Protein AF-A0A7S1HYB1-F1 (afdb_monomer_lite)

Secondary structure (DSSP, 8-state):
--TT---HHHHHHHHHHHHHHHHHHHS--TT----S--PPPP---HHHHHHHHHHHHHHHHHHHHH-S-----TT----HHHHHHHHHHHHHHHHHEEEEETTEEEEETTTS-HHHHHHHHHHHHHHHHHHHHHHHHHHHHHHHHHHHHHHHHHHHHHHHHHHHHHHHHHHHHHHHHHHHHHHHHHHHHHHHHHHHHHHHHHHHHHHHHHHHHHHHHHHHHHHHHHHHHHHHHHHHHHHHHHHHS----THHHHHHHHHHHHHHSSTT--PPPPPPPP-PPPPP------------------

Sequence (302 aa):
DLQDARDPEELLEKELLRMVHYDALANPVVAKKVKKHIPPLEDVDPEALEEAKRLLRKQVEDDYARSNHYVRSPAGAFELADYTKYCAERDDVDRDIIFLPNPPRYLLSKTASHGERLAAARHAFEVGRNHMTVETERAAKLENRVQILSGGYMSRSESLLTKLRELHEAITESTAELACFQNLQQNEMLALKQRLEMQMADVATQESRESALQQDYKKLQMDLEDVMEAQAKQREARLAKLRKRGGMRPEEAEAEAKAVAQAMEVDAATPEAPPAEPKAAEPKADEAVEEEDDDDDLDEDL

Radius of gyration: 64.73 Å; chains: 1; bounding box: 100×59×187 Å

Organism: NCBI:txid73025

Structure (mmCIF, N/CA/C/O backbone):
data_AF-A0A7S1HYB1-F1
#
_entry.id   AF-A0A7S1HYB1-F1
#
loop_
_atom_site.group_PDB
_atom_site.id
_atom_site.type_symbol
_atom_site.label_atom_id
_atom_site.label_alt_id
_atom_site.label_comp_id
_atom_site.label_asym_id
_atom_site.label_entity_id
_atom_site.label_seq_id
_atom_site.pdbx_PDB_ins_code
_atom_site.Cartn_x
_atom_site.Cartn_y
_atom_site.Cartn_z
_atom_site.occupancy
_atom_site.B_iso_or_equiv
_atom_site.auth_seq_id
_atom_site.auth_comp_id
_atom_site.auth_asym_id
_atom_site.auth_atom_id
_atom_site.pdbx_PDB_model_num
ATOM 1 N N . ASP A 1 1 ? 22.688 -10.042 -73.133 1.00 48.09 1 ASP A N 1
ATOM 2 C CA . ASP A 1 1 ? 23.984 -10.753 -73.087 1.00 48.09 1 ASP A CA 1
ATOM 3 C C . ASP A 1 1 ? 24.191 -11.480 -71.756 1.00 48.09 1 ASP A C 1
ATOM 5 O O . ASP A 1 1 ? 25.132 -11.205 -71.024 1.00 48.09 1 ASP A O 1
ATOM 9 N N . LEU A 1 2 ? 23.295 -12.419 -71.428 1.00 49.88 2 LEU A N 1
ATOM 10 C CA . LEU A 1 2 ? 23.484 -13.392 -70.335 1.00 49.88 2 LEU A CA 1
ATOM 11 C C . LEU A 1 2 ? 24.292 -14.617 -70.804 1.00 49.88 2 LEU A C 1
ATOM 13 O O . LEU A 1 2 ? 24.842 -15.347 -69.993 1.00 49.88 2 LEU A O 1
ATOM 17 N N . GLN A 1 3 ? 24.405 -14.812 -72.121 1.00 54.12 3 GLN A N 1
ATOM 18 C CA . GLN A 1 3 ? 25.068 -15.961 -72.745 1.00 54.12 3 GLN A CA 1
ATOM 19 C C . GLN A 1 3 ? 26.600 -15.827 -72.854 1.00 54.12 3 GLN A C 1
ATOM 21 O O . GLN A 1 3 ? 27.261 -16.809 -73.177 1.00 54.12 3 GLN A O 1
ATOM 26 N N . ASP A 1 4 ? 27.168 -14.648 -72.569 1.00 55.81 4 ASP A N 1
ATOM 27 C CA . ASP A 1 4 ? 28.618 -14.385 -72.661 1.00 55.81 4 ASP A CA 1
ATOM 28 C C . ASP A 1 4 ? 29.366 -14.518 -71.319 1.00 55.81 4 ASP A C 1
ATOM 30 O O . ASP A 1 4 ? 30.598 -14.501 -71.290 1.00 55.81 4 ASP A O 1
ATOM 34 N N . ALA A 1 5 ? 28.653 -14.672 -70.197 1.00 55.47 5 ALA A N 1
ATOM 35 C CA . ALA A 1 5 ? 29.273 -14.911 -68.896 1.00 55.47 5 ALA A CA 1
ATOM 36 C C . ALA A 1 5 ? 29.551 -16.412 -68.728 1.00 55.47 5 ALA A C 1
ATOM 38 O O . ALA A 1 5 ? 28.631 -17.220 -68.633 1.00 55.47 5 ALA A O 1
ATOM 39 N N . ARG A 1 6 ? 30.833 -16.791 -68.714 1.00 60.00 6 ARG A N 1
ATOM 40 C CA . ARG A 1 6 ? 31.259 -18.181 -68.465 1.00 60.00 6 ARG A CA 1
ATOM 41 C C . ARG A 1 6 ? 31.268 -18.551 -66.981 1.00 60.00 6 ARG A C 1
ATOM 43 O O . ARG A 1 6 ? 31.298 -19.741 -66.680 1.00 60.00 6 ARG A O 1
ATOM 50 N N . ASP A 1 7 ? 31.270 -17.560 -66.091 1.00 82.12 7 ASP A N 1
ATOM 51 C CA . ASP A 1 7 ? 31.328 -17.766 -64.646 1.00 82.12 7 ASP A CA 1
ATOM 52 C C . ASP A 1 7 ? 29.915 -17.700 -64.026 1.00 82.12 7 ASP A C 1
ATOM 54 O O . ASP A 1 7 ? 29.226 -16.684 -64.186 1.00 82.12 7 ASP A O 1
ATOM 58 N N . PRO A 1 8 ? 29.444 -18.765 -63.348 1.00 76.50 8 PRO A N 1
ATOM 59 C CA . PRO A 1 8 ? 28.140 -18.773 -62.688 1.00 76.50 8 PRO A CA 1
ATOM 60 C C . PRO A 1 8 ? 27.996 -17.701 -61.596 1.00 76.50 8 PRO A C 1
ATOM 62 O O . PRO A 1 8 ? 26.878 -17.237 -61.364 1.00 76.50 8 PRO A O 1
ATOM 65 N N . GLU A 1 9 ? 29.087 -17.279 -60.947 1.00 77.06 9 GLU A N 1
ATOM 66 C CA . GLU A 1 9 ? 29.038 -16.251 -59.897 1.00 77.06 9 GLU A CA 1
ATOM 67 C C . GLU A 1 9 ? 28.714 -14.870 -60.479 1.00 77.06 9 GLU A C 1
ATOM 69 O O . GLU A 1 9 ? 27.839 -14.165 -59.972 1.00 77.06 9 GLU A O 1
ATOM 74 N N . GLU A 1 10 ? 29.334 -14.518 -61.608 1.00 82.00 10 GLU A N 1
ATOM 75 C CA . GLU A 1 10 ? 29.056 -13.262 -62.311 1.00 82.00 10 GLU A CA 1
ATOM 76 C C . GLU A 1 10 ? 27.618 -13.203 -62.849 1.00 82.00 10 GLU A C 1
ATOM 78 O O . GLU A 1 10 ? 27.012 -12.128 -62.914 1.00 82.00 10 GLU A O 1
ATOM 83 N N . LEU A 1 11 ? 27.063 -14.348 -63.264 1.00 80.94 11 LEU A N 1
ATOM 84 C CA . LEU A 1 11 ? 25.675 -14.445 -63.720 1.00 80.94 11 LEU A CA 1
ATOM 85 C C . LEU A 1 11 ? 24.703 -14.171 -62.561 1.00 80.94 11 LEU A C 1
ATOM 87 O O . LEU A 1 11 ? 23.739 -13.418 -62.712 1.00 80.94 11 LEU A O 1
ATOM 91 N N . LEU A 1 12 ? 24.999 -14.743 -61.392 1.00 81.69 12 LEU A N 1
ATOM 92 C CA . LEU A 1 12 ? 24.203 -14.583 -60.182 1.00 81.69 12 LEU A CA 1
ATOM 93 C C . LEU A 1 12 ? 24.272 -13.151 -59.641 1.00 81.69 12 LEU A C 1
ATOM 95 O O . LEU A 1 12 ? 23.242 -12.595 -59.263 1.00 81.69 12 LEU A O 1
ATOM 99 N N . GLU A 1 13 ? 25.448 -12.521 -59.656 1.00 83.56 13 GLU A N 1
ATOM 100 C CA . GLU A 1 13 ? 25.616 -11.127 -59.231 1.00 83.56 13 GLU A CA 1
ATOM 101 C C . GLU A 1 13 ? 24.802 -10.161 -60.109 1.00 83.56 13 GLU A C 1
ATOM 103 O O . GLU A 1 13 ? 24.116 -9.268 -59.599 1.00 83.56 13 GLU A O 1
ATOM 108 N N . LYS A 1 14 ? 24.820 -10.362 -61.434 1.00 82.44 14 LYS A N 1
ATOM 109 C CA . LYS A 1 14 ? 24.049 -9.547 -62.387 1.00 82.44 14 LYS A CA 1
ATOM 110 C C . LYS A 1 14 ? 22.542 -9.674 -62.163 1.00 82.44 14 LYS A C 1
ATOM 112 O O . LYS A 1 14 ? 21.846 -8.655 -62.158 1.00 82.44 14 LYS A O 1
ATOM 117 N N . GLU A 1 15 ? 22.042 -10.889 -61.941 1.00 82.88 15 GLU A N 1
ATOM 118 C CA . GLU A 1 15 ? 20.621 -11.111 -61.646 1.00 82.88 15 GLU A CA 1
ATOM 119 C C . GLU A 1 15 ? 20.223 -10.580 -60.262 1.00 82.88 15 GLU A C 1
ATOM 121 O O . GLU A 1 15 ? 19.178 -9.940 -60.120 1.00 82.88 15 GLU A O 1
ATOM 126 N N . LEU A 1 16 ? 21.082 -10.725 -59.249 1.00 84.19 16 LEU A N 1
ATOM 127 C CA . LEU A 1 16 ? 20.849 -10.157 -57.920 1.00 84.19 16 LEU A CA 1
ATOM 128 C C . LEU A 1 16 ? 20.739 -8.627 -57.975 1.00 84.19 16 LEU A C 1
ATOM 130 O O . LEU A 1 16 ? 19.804 -8.051 -57.419 1.00 84.19 16 LEU A O 1
ATOM 134 N N . LEU A 1 17 ? 21.648 -7.957 -58.688 1.00 82.50 17 LEU A N 1
ATOM 135 C CA . LEU A 1 17 ? 21.587 -6.507 -58.897 1.00 82.50 17 LEU A CA 1
ATOM 136 C C . LEU A 1 17 ? 20.288 -6.088 -59.592 1.00 82.50 17 LEU A C 1
ATOM 138 O O . LEU A 1 17 ? 19.673 -5.088 -59.212 1.00 82.50 17 LEU A O 1
ATOM 142 N N . ARG A 1 18 ? 19.840 -6.862 -60.585 1.00 80.94 18 ARG A N 1
ATOM 143 C CA . ARG A 1 18 ? 18.568 -6.6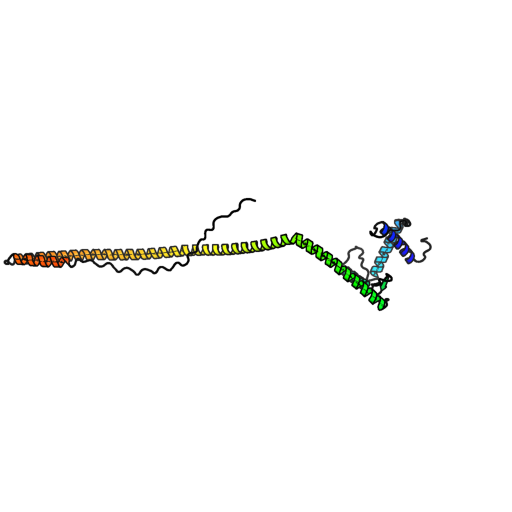27 -61.275 1.00 80.94 18 ARG A CA 1
ATOM 144 C C . ARG A 1 18 ? 17.388 -6.735 -60.312 1.00 80.94 18 ARG A C 1
ATOM 146 O O . ARG A 1 18 ? 16.561 -5.824 -60.279 1.00 80.94 18 ARG A O 1
ATOM 153 N N . MET A 1 19 ? 17.346 -7.780 -59.484 1.00 82.56 19 MET A N 1
ATOM 154 C CA . MET A 1 19 ? 16.320 -7.961 -58.454 1.00 82.56 19 MET A CA 1
ATOM 155 C C . MET A 1 19 ? 16.311 -6.830 -57.422 1.00 82.56 19 MET A C 1
ATOM 157 O O . MET A 1 19 ? 15.247 -6.296 -57.118 1.00 82.56 19 MET A O 1
ATOM 161 N N . VAL A 1 20 ? 17.480 -6.406 -56.935 1.00 84.06 20 VAL A N 1
ATOM 162 C CA . VAL A 1 20 ? 17.605 -5.291 -55.980 1.00 84.06 20 VAL A CA 1
ATOM 163 C C . VAL A 1 20 ? 17.113 -3.981 -56.594 1.00 84.06 20 VAL A C 1
ATOM 165 O O . VAL A 1 20 ? 16.464 -3.179 -55.924 1.00 84.06 20 VAL A O 1
ATOM 168 N N . HIS A 1 21 ? 17.381 -3.743 -57.880 1.00 82.12 21 HIS A N 1
ATOM 169 C CA . HIS A 1 21 ? 16.858 -2.565 -58.564 1.00 82.12 21 HIS A CA 1
ATOM 170 C C . HIS A 1 21 ? 15.328 -2.597 -58.703 1.00 82.12 21 HIS A C 1
ATOM 172 O O . HIS A 1 21 ? 14.694 -1.552 -58.543 1.00 82.12 21 HIS A O 1
ATOM 178 N N . TYR A 1 22 ? 14.735 -3.767 -58.960 1.00 82.38 22 TYR A N 1
ATOM 179 C CA . TYR A 1 22 ? 13.280 -3.940 -58.976 1.00 82.38 22 TYR A CA 1
ATOM 180 C C . TYR A 1 22 ? 12.651 -3.748 -57.594 1.00 82.38 22 TYR A C 1
ATOM 182 O O . TYR A 1 22 ? 11.655 -3.033 -57.478 1.00 82.38 22 TYR A O 1
ATOM 190 N N . ASP A 1 23 ? 13.254 -4.310 -56.547 1.00 83.69 23 ASP A N 1
ATOM 191 C CA . ASP A 1 23 ? 12.797 -4.129 -55.168 1.00 83.69 23 ASP A CA 1
ATOM 192 C C . ASP A 1 23 ? 12.889 -2.659 -54.737 1.00 83.69 23 ASP A C 1
ATOM 194 O O . ASP A 1 23 ? 11.941 -2.108 -54.192 1.00 83.69 23 ASP A O 1
ATOM 198 N N . ALA A 1 24 ? 13.963 -1.956 -55.106 1.00 80.88 24 ALA A N 1
ATOM 199 C CA . ALA A 1 24 ? 14.092 -0.524 -54.847 1.00 80.88 24 ALA A CA 1
ATOM 200 C C . ALA A 1 24 ? 13.038 0.336 -55.577 1.00 80.88 24 ALA A C 1
ATOM 202 O O . ALA A 1 24 ? 12.714 1.423 -55.097 1.00 80.88 24 ALA A O 1
ATOM 203 N N . LEU A 1 25 ? 12.510 -0.108 -56.729 1.00 77.25 25 LEU A N 1
ATOM 204 C CA . LEU A 1 25 ? 11.374 0.549 -57.393 1.00 77.25 25 LEU A CA 1
ATOM 205 C C . LEU A 1 25 ? 10.047 0.268 -56.685 1.00 77.25 25 LEU A C 1
ATOM 207 O O . LEU A 1 25 ? 9.224 1.176 -56.582 1.00 77.25 25 LEU A O 1
ATOM 211 N N . ALA A 1 26 ? 9.833 -0.970 -56.237 1.00 80.19 26 ALA A N 1
ATOM 212 C CA . ALA A 1 26 ? 8.619 -1.372 -55.531 1.00 80.19 26 ALA A CA 1
ATOM 213 C C . ALA A 1 26 ? 8.546 -0.756 -54.123 1.00 80.19 26 ALA A C 1
ATOM 215 O O . ALA A 1 26 ? 7.484 -0.308 -53.696 1.00 80.19 26 ALA A O 1
ATOM 216 N N . ASN A 1 27 ? 9.693 -0.672 -53.446 1.00 79.62 27 ASN A N 1
ATOM 217 C CA . ASN A 1 27 ? 9.861 -0.210 -52.073 1.00 79.62 27 ASN A CA 1
ATOM 218 C C . ASN A 1 27 ? 10.873 0.952 -52.012 1.00 79.62 27 ASN A C 1
ATOM 220 O O . ASN A 1 27 ? 11.998 0.794 -51.524 1.00 79.62 27 ASN A O 1
ATOM 224 N N . PRO A 1 28 ? 10.515 2.147 -52.515 1.00 75.38 28 PRO A N 1
ATOM 225 C CA . PRO A 1 28 ? 11.437 3.269 -52.553 1.00 75.38 28 PRO A CA 1
ATOM 226 C C . PRO A 1 28 ? 11.739 3.778 -51.140 1.00 75.38 28 PRO A C 1
ATOM 228 O O . PRO A 1 28 ? 10.863 4.260 -50.421 1.00 75.38 28 PRO A O 1
ATOM 231 N N . VAL A 1 29 ? 13.016 3.752 -50.753 1.00 70.56 29 VAL A N 1
ATOM 232 C CA . VAL A 1 29 ? 13.477 4.444 -49.543 1.00 70.56 29 VAL A CA 1
ATOM 233 C C . VAL A 1 29 ? 13.347 5.949 -49.787 1.00 70.56 29 VAL A C 1
ATOM 235 O O . VAL A 1 29 ? 13.915 6.474 -50.746 1.00 70.56 29 VAL A O 1
ATOM 238 N N . VAL A 1 30 ? 12.614 6.628 -48.899 1.00 63.03 30 VAL A N 1
ATOM 239 C CA . VAL A 1 30 ? 11.990 7.970 -49.017 1.00 63.03 30 VAL A CA 1
ATOM 240 C C . VAL A 1 30 ? 12.912 9.124 -49.488 1.00 63.03 30 VAL A C 1
ATOM 242 O O . VAL A 1 30 ? 12.443 10.227 -49.745 1.00 63.03 30 VAL A O 1
ATOM 245 N N . ALA A 1 31 ? 14.216 8.908 -49.682 1.00 58.88 31 ALA A N 1
ATOM 246 C CA . ALA A 1 31 ? 15.193 9.953 -49.993 1.00 58.88 31 ALA A CA 1
ATOM 247 C C . ALA A 1 31 ? 16.021 9.769 -51.286 1.00 58.88 31 ALA A C 1
ATOM 249 O O . ALA A 1 31 ? 16.826 10.650 -51.595 1.00 58.88 31 ALA A O 1
ATOM 250 N N . LYS A 1 32 ? 15.881 8.682 -52.068 1.00 59.28 32 LYS A N 1
ATOM 251 C CA . LYS A 1 32 ? 16.711 8.480 -53.282 1.00 59.28 32 LYS A CA 1
ATOM 252 C C . LYS A 1 32 ? 15.887 8.297 -54.560 1.00 59.28 32 LYS A C 1
ATOM 254 O O . LYS A 1 32 ? 14.962 7.498 -54.619 1.00 59.28 32 LYS A O 1
ATOM 259 N N . LYS A 1 33 ? 16.267 9.030 -55.617 1.00 59.69 33 LYS A N 1
ATOM 260 C CA . LYS A 1 33 ? 15.696 8.893 -56.969 1.00 59.69 33 LYS A CA 1
ATOM 261 C C . LYS A 1 33 ? 16.116 7.543 -57.557 1.00 59.69 33 LYS A C 1
ATOM 263 O O . LYS A 1 33 ? 17.293 7.345 -57.851 1.00 59.69 33 LYS A O 1
ATOM 268 N N . VAL A 1 34 ? 15.163 6.633 -57.733 1.00 61.41 34 VAL A N 1
ATOM 269 C CA . VAL A 1 34 ? 15.401 5.319 -58.348 1.00 61.41 34 VAL A CA 1
ATOM 270 C C . VAL A 1 34 ? 15.509 5.476 -59.873 1.00 61.41 34 VAL A C 1
ATOM 272 O O . VAL A 1 34 ? 14.825 6.314 -60.470 1.00 61.41 34 VAL A O 1
ATOM 275 N N . LYS A 1 35 ? 16.402 4.713 -60.521 1.00 62.34 35 LYS A N 1
ATOM 276 C CA . LYS A 1 35 ? 16.529 4.699 -61.990 1.00 62.34 35 LYS A CA 1
ATOM 277 C C . LYS A 1 35 ? 15.201 4.227 -62.598 1.00 62.34 35 LYS A C 1
ATOM 279 O O . LYS A 1 35 ? 14.702 3.173 -62.235 1.00 62.34 35 LYS A O 1
ATOM 284 N N . LYS A 1 36 ? 14.638 5.009 -63.526 1.00 61.25 36 LYS A N 1
ATOM 285 C CA . LYS A 1 36 ? 13.283 4.789 -64.074 1.00 61.25 36 LYS A CA 1
ATOM 286 C C . LYS A 1 36 ? 13.172 3.645 -65.090 1.00 61.25 36 LYS A C 1
ATOM 288 O O . LYS A 1 36 ? 12.059 3.239 -65.397 1.00 61.25 36 LYS A O 1
ATOM 293 N N . HIS A 1 37 ? 14.287 3.164 -65.642 1.00 65.62 37 HIS A N 1
ATOM 294 C CA . HIS A 1 37 ? 14.289 2.114 -66.659 1.00 65.62 37 HIS A CA 1
ATOM 295 C C . HIS A 1 37 ? 15.137 0.935 -66.186 1.00 65.62 37 HIS A C 1
ATOM 297 O O . HIS A 1 37 ? 16.348 1.076 -66.011 1.00 65.62 37 HIS A O 1
ATOM 303 N N . ILE A 1 38 ? 14.479 -0.201 -65.958 1.00 66.31 38 ILE A N 1
ATOM 304 C CA . ILE A 1 38 ? 15.101 -1.479 -65.610 1.00 66.31 38 ILE A CA 1
ATOM 305 C C . ILE A 1 38 ? 14.698 -2.491 -66.693 1.00 66.31 38 ILE A C 1
ATOM 307 O O . ILE A 1 38 ? 13.523 -2.502 -67.073 1.00 66.31 38 ILE A O 1
ATOM 311 N N . PRO A 1 39 ? 15.635 -3.309 -67.213 1.00 73.00 39 PRO A N 1
ATOM 312 C CA . PRO A 1 39 ? 15.327 -4.332 -68.208 1.00 73.00 39 PRO A CA 1
ATOM 313 C C . PRO A 1 39 ? 14.298 -5.348 -67.679 1.00 73.00 39 PRO A C 1
ATOM 315 O O . PRO A 1 39 ? 14.573 -5.941 -66.631 1.00 73.00 39 PRO A O 1
ATOM 318 N N . PRO A 1 40 ? 13.185 -5.607 -68.401 1.00 71.44 40 PRO A N 1
ATOM 319 C CA . PRO A 1 40 ? 12.078 -6.473 -67.964 1.00 71.44 40 PRO A CA 1
ATOM 320 C C . PRO A 1 40 ? 12.581 -7.849 -67.543 1.00 71.44 40 PRO A C 1
ATOM 322 O O . PRO A 1 40 ? 13.351 -8.435 -68.298 1.00 71.44 40 PRO A O 1
ATOM 325 N N . LEU A 1 41 ? 12.195 -8.331 -66.355 1.00 74.56 41 LEU A N 1
ATOM 326 C CA . LEU A 1 41 ? 12.544 -9.675 -65.873 1.00 74.56 41 LEU A CA 1
ATOM 327 C C . LEU A 1 41 ? 12.254 -10.718 -66.957 1.00 74.56 41 LEU A C 1
ATOM 329 O O . LEU A 1 41 ? 11.253 -10.621 -67.663 1.00 74.56 41 LEU A O 1
ATOM 333 N N . GLU A 1 42 ? 13.173 -11.664 -67.115 1.00 77.44 42 GLU A N 1
ATOM 334 C CA . GLU A 1 42 ? 13.009 -12.748 -68.075 1.00 77.44 42 GLU A CA 1
ATOM 335 C C . GLU A 1 42 ? 11.944 -13.720 -67.557 1.00 77.44 42 GLU A C 1
ATOM 337 O O . GLU A 1 42 ? 11.985 -14.133 -66.395 1.00 77.44 42 GLU A O 1
ATOM 342 N N . ASP A 1 43 ? 10.976 -14.055 -68.409 1.00 76.19 43 ASP A N 1
ATOM 343 C CA . ASP A 1 43 ? 9.946 -15.035 -68.086 1.00 76.19 43 ASP A CA 1
ATOM 344 C C . ASP A 1 43 ? 10.570 -16.434 -68.146 1.00 76.19 43 ASP A C 1
ATOM 346 O O . ASP A 1 43 ? 10.810 -16.989 -69.219 1.00 76.19 43 ASP A O 1
ATOM 350 N N . VAL A 1 44 ? 10.876 -16.990 -66.975 1.00 77.25 44 VAL A N 1
ATOM 351 C CA . VAL A 1 44 ? 11.426 -18.343 -66.845 1.00 77.25 44 VAL A CA 1
ATOM 352 C C . VAL A 1 44 ? 10.292 -19.361 -66.931 1.00 77.25 44 VAL A C 1
ATOM 354 O O . VAL A 1 44 ? 9.259 -19.207 -66.277 1.00 77.25 44 VAL A O 1
ATOM 357 N N . ASP A 1 45 ? 10.509 -20.422 -67.707 1.00 88.19 45 ASP A N 1
ATOM 358 C CA . ASP A 1 45 ? 9.585 -21.550 -67.808 1.00 88.19 45 ASP A CA 1
ATOM 359 C C . ASP A 1 45 ? 9.290 -22.145 -66.411 1.00 88.19 45 ASP A C 1
ATOM 361 O O . ASP A 1 45 ? 10.231 -22.490 -65.680 1.00 88.19 45 ASP A O 1
ATOM 365 N N . PRO A 1 46 ? 8.013 -22.245 -65.987 1.00 82.62 46 PRO A N 1
ATOM 366 C CA . PRO A 1 46 ? 7.654 -22.733 -64.657 1.00 82.62 46 PRO A CA 1
ATOM 367 C C . PRO A 1 46 ? 8.195 -24.133 -64.352 1.00 82.62 46 PRO A C 1
ATOM 369 O O . PRO A 1 46 ? 8.568 -24.389 -63.206 1.00 82.62 46 PRO A O 1
ATOM 372 N N . GLU A 1 47 ? 8.287 -25.015 -65.350 1.00 87.00 47 GLU A N 1
ATOM 373 C CA . GLU A 1 47 ? 8.798 -26.379 -65.168 1.00 87.00 47 GLU A CA 1
ATOM 374 C C . GLU A 1 47 ? 10.301 -26.365 -64.835 1.00 87.00 47 GLU A C 1
ATOM 376 O O . GLU A 1 47 ? 10.729 -26.930 -63.824 1.00 87.00 47 GLU A O 1
ATOM 381 N N . ALA A 1 48 ? 11.092 -25.588 -65.583 1.00 85.94 48 ALA A N 1
ATOM 382 C CA . ALA A 1 48 ? 12.512 -25.372 -65.300 1.00 85.94 48 ALA A CA 1
ATOM 383 C C . ALA A 1 48 ? 12.748 -24.724 -63.921 1.00 85.94 48 ALA A C 1
ATOM 385 O O . ALA A 1 48 ? 13.705 -25.061 -63.216 1.00 85.94 48 ALA A O 1
ATOM 386 N N . LEU A 1 49 ? 11.861 -23.818 -63.493 1.00 84.31 49 LEU A N 1
ATOM 387 C CA . LEU A 1 49 ? 11.940 -23.185 -62.176 1.00 84.31 49 LEU A CA 1
ATOM 388 C C . LEU A 1 49 ? 11.670 -24.183 -61.038 1.00 84.31 49 LEU A C 1
ATOM 390 O O . LEU A 1 49 ? 12.318 -24.115 -59.988 1.00 84.31 49 LEU A O 1
ATOM 394 N N . GLU A 1 50 ? 10.717 -25.099 -61.208 1.00 87.50 50 GLU A N 1
ATOM 395 C CA . GLU A 1 50 ? 10.448 -26.162 -60.234 1.00 87.50 50 GLU A CA 1
ATOM 396 C C . GLU A 1 50 ? 11.608 -27.154 -60.132 1.00 87.50 50 GLU A C 1
ATOM 398 O O . GLU A 1 50 ? 12.012 -27.522 -59.020 1.00 87.50 50 GLU A O 1
ATOM 403 N N . GLU A 1 51 ? 12.209 -27.522 -61.262 1.00 90.19 51 GLU A N 1
ATOM 404 C CA . GLU A 1 51 ? 13.407 -28.357 -61.285 1.00 90.19 51 GLU A CA 1
ATOM 405 C C . GLU A 1 51 ? 14.592 -27.682 -60.591 1.00 90.19 51 GLU A C 1
ATOM 407 O O . GLU A 1 51 ? 15.230 -28.301 -59.732 1.00 90.19 51 GLU A O 1
ATOM 412 N N . ALA A 1 52 ? 14.843 -26.403 -60.882 1.00 86.62 52 ALA A N 1
ATOM 413 C CA . ALA A 1 52 ? 15.884 -25.617 -60.227 1.00 86.62 52 ALA A CA 1
ATOM 414 C C . ALA A 1 52 ? 15.648 -25.518 -58.711 1.00 86.62 52 ALA A C 1
ATOM 416 O O . ALA A 1 52 ? 16.563 -25.756 -57.921 1.00 86.62 52 ALA A O 1
ATOM 417 N N . LYS A 1 53 ? 14.404 -25.265 -58.274 1.00 84.00 53 LYS A N 1
ATOM 418 C CA . LYS A 1 53 ? 14.030 -25.271 -56.847 1.00 84.00 53 LYS A CA 1
ATOM 419 C C . LYS A 1 53 ? 14.315 -26.620 -56.195 1.00 84.00 53 LYS A C 1
ATOM 421 O O . LYS A 1 53 ? 14.793 -26.662 -55.062 1.00 84.00 53 LYS A O 1
ATOM 426 N N . ARG A 1 54 ? 14.015 -27.724 -56.881 1.00 90.00 54 ARG A N 1
ATOM 427 C CA . ARG A 1 54 ? 14.279 -29.078 -56.381 1.00 90.00 54 ARG A CA 1
ATOM 428 C C . ARG A 1 54 ? 15.779 -29.344 -56.253 1.00 90.00 54 ARG A C 1
ATOM 430 O O . ARG A 1 54 ? 16.192 -29.910 -55.244 1.00 90.00 54 ARG A O 1
ATOM 437 N N . LEU A 1 55 ? 16.579 -28.941 -57.239 1.00 87.38 55 LEU A N 1
ATOM 438 C CA . LEU A 1 55 ? 18.038 -29.084 -57.208 1.00 87.38 55 LEU A CA 1
ATOM 439 C C . LEU A 1 55 ? 18.663 -28.253 -56.083 1.00 87.38 55 LEU A C 1
ATOM 441 O O . LEU A 1 55 ? 19.455 -28.788 -55.315 1.00 87.38 55 LEU A O 1
ATOM 445 N N . LEU A 1 56 ? 18.233 -27.001 -55.914 1.00 83.12 56 LEU A N 1
ATOM 446 C CA . LEU A 1 56 ? 18.683 -26.138 -54.820 1.00 83.12 56 LEU A CA 1
ATOM 447 C C . LEU A 1 56 ? 18.318 -26.710 -53.450 1.00 83.12 56 LEU A C 1
ATOM 449 O O . LEU A 1 56 ? 19.148 -26.710 -52.550 1.00 83.12 56 LEU A O 1
ATOM 453 N N . ARG A 1 57 ? 17.096 -27.234 -53.282 1.00 79.69 57 ARG A N 1
ATOM 454 C CA . ARG A 1 57 ? 16.693 -27.885 -52.024 1.00 79.69 57 ARG A CA 1
ATOM 455 C C . ARG A 1 57 ? 17.596 -29.065 -51.687 1.00 79.69 57 ARG A C 1
ATOM 457 O O . ARG A 1 57 ? 18.037 -29.155 -50.550 1.00 79.69 57 ARG A O 1
ATOM 464 N N . LYS A 1 58 ? 17.894 -29.920 -52.670 1.00 85.25 58 LYS A N 1
ATOM 465 C CA . LYS A 1 58 ? 18.807 -31.053 -52.487 1.00 85.25 58 LYS A CA 1
ATOM 466 C C . LYS A 1 58 ? 20.220 -30.600 -52.142 1.00 85.25 58 LYS A C 1
ATOM 468 O O . LYS A 1 58 ? 20.798 -31.125 -51.207 1.00 85.25 58 LYS A O 1
ATOM 473 N N . GLN A 1 59 ? 20.751 -29.600 -52.844 1.00 79.44 59 GLN A N 1
ATOM 474 C CA . GLN A 1 59 ? 22.085 -29.078 -52.554 1.00 79.44 59 GLN A CA 1
ATOM 475 C C . GLN A 1 59 ? 22.163 -28.479 -51.146 1.00 79.44 59 GLN A C 1
ATOM 477 O O . GLN A 1 59 ? 23.117 -28.747 -50.430 1.00 79.44 59 GLN A O 1
ATOM 482 N N . VAL A 1 60 ? 21.146 -27.723 -50.724 1.00 75.00 60 VAL A N 1
ATOM 483 C CA . VAL A 1 60 ? 21.066 -27.179 -49.361 1.00 75.00 60 VAL A CA 1
ATOM 484 C C . VAL A 1 60 ? 20.973 -28.298 -48.322 1.00 75.00 60 VAL A C 1
ATOM 486 O O . VAL A 1 60 ? 21.598 -28.191 -47.274 1.00 75.00 60 VAL A O 1
ATOM 489 N N . GLU A 1 61 ? 20.229 -29.369 -48.599 1.00 73.12 61 GLU A N 1
ATOM 490 C CA . GLU A 1 61 ? 20.134 -30.546 -47.725 1.00 73.12 61 GLU A CA 1
ATOM 491 C C . GLU A 1 61 ? 21.477 -31.294 -47.628 1.00 73.12 61 GLU A C 1
ATOM 493 O O . GLU A 1 61 ? 21.926 -31.623 -46.530 1.00 73.12 61 GLU A O 1
ATOM 498 N N . ASP A 1 62 ? 22.167 -31.473 -48.755 1.00 77.81 62 ASP A N 1
ATOM 499 C CA . ASP A 1 62 ? 23.495 -32.087 -48.816 1.00 77.81 62 ASP A CA 1
ATOM 500 C C . ASP A 1 62 ? 24.563 -31.213 -48.130 1.00 77.81 62 ASP A C 1
ATOM 502 O O . ASP A 1 62 ? 25.453 -31.722 -47.447 1.00 77.81 62 ASP A O 1
ATOM 506 N N . ASP A 1 63 ? 24.498 -29.890 -48.288 1.00 69.25 63 ASP A N 1
ATOM 507 C CA . ASP A 1 63 ? 25.412 -28.938 -47.650 1.00 69.25 63 ASP A CA 1
ATOM 508 C C . ASP A 1 63 ? 25.135 -28.810 -46.151 1.00 69.25 63 ASP A C 1
ATOM 510 O O . ASP A 1 63 ? 26.085 -28.705 -45.381 1.00 69.25 63 ASP A O 1
ATOM 514 N N . TYR A 1 64 ? 23.877 -28.917 -45.717 1.00 63.69 64 TYR A N 1
ATOM 515 C CA . TYR A 1 64 ? 23.501 -29.009 -44.302 1.00 63.69 64 TYR A CA 1
ATOM 516 C C . TYR A 1 64 ? 24.037 -30.292 -43.655 1.00 63.69 64 TYR A C 1
ATOM 518 O O . TYR A 1 64 ? 24.543 -30.268 -42.537 1.00 63.69 64 TYR A O 1
ATOM 526 N N . ALA A 1 65 ? 23.987 -31.418 -44.373 1.00 66.19 65 ALA A N 1
ATOM 527 C CA . ALA A 1 65 ? 24.558 -32.675 -43.894 1.00 66.19 65 ALA A CA 1
ATOM 528 C C . ALA A 1 65 ? 26.100 -32.645 -43.825 1.00 66.19 65 ALA A C 1
ATOM 530 O O . ALA A 1 65 ? 26.694 -33.357 -43.013 1.00 66.19 65 ALA A O 1
ATOM 531 N N . ARG A 1 66 ? 26.759 -31.841 -44.675 1.00 65.62 66 ARG A N 1
ATOM 532 C CA . ARG A 1 66 ? 28.229 -31.714 -44.745 1.00 65.62 66 ARG A CA 1
ATOM 533 C C . ARG A 1 66 ? 28.797 -30.654 -43.806 1.00 65.62 66 ARG A C 1
ATOM 535 O O . ARG A 1 66 ? 29.830 -30.876 -43.178 1.00 65.62 66 ARG A O 1
ATOM 542 N N . SER A 1 67 ? 28.153 -29.498 -43.743 1.00 53.81 67 SER A N 1
ATOM 543 C CA . SER A 1 67 ? 28.513 -28.380 -42.886 1.00 53.81 67 SER A CA 1
ATOM 544 C C . SER A 1 67 ? 27.605 -28.418 -41.671 1.00 53.81 67 SER A C 1
ATOM 546 O O . SER A 1 67 ? 26.464 -27.975 -41.723 1.00 53.81 67 SER A O 1
ATOM 548 N N . ASN A 1 68 ? 28.139 -28.868 -40.537 1.00 53.56 68 ASN A N 1
ATOM 549 C CA . ASN A 1 68 ? 27.475 -28.828 -39.225 1.00 53.56 68 ASN A CA 1
ATOM 550 C C . ASN A 1 68 ? 27.117 -27.392 -38.748 1.00 53.56 68 ASN A C 1
ATOM 552 O O . ASN A 1 68 ? 26.725 -27.190 -37.603 1.00 53.56 68 ASN A O 1
ATOM 556 N N . HIS A 1 69 ? 27.303 -26.396 -39.615 1.00 50.91 69 HIS A N 1
ATOM 557 C CA . HIS A 1 69 ? 26.912 -25.005 -39.491 1.00 50.91 69 HIS A CA 1
ATOM 558 C C . HIS A 1 69 ? 26.179 -24.616 -40.778 1.00 50.91 69 HIS A C 1
ATOM 560 O O . HIS A 1 69 ? 26.833 -24.411 -41.792 1.00 50.91 69 HIS A O 1
ATOM 566 N N . TYR A 1 70 ? 24.846 -24.576 -40.760 1.00 49.47 70 TYR A N 1
ATOM 567 C CA . TYR A 1 70 ? 24.016 -23.515 -41.354 1.00 49.47 70 TYR A CA 1
ATOM 568 C C . TYR A 1 70 ? 22.550 -23.757 -40.982 1.00 49.47 70 TYR A C 1
ATOM 570 O O . TYR A 1 70 ? 22.001 -24.838 -41.146 1.00 49.47 70 TYR A O 1
ATOM 578 N N . VAL A 1 71 ? 21.910 -22.730 -40.434 1.00 54.47 71 VAL A N 1
ATOM 579 C CA . VAL A 1 71 ? 20.669 -22.832 -39.662 1.00 54.47 71 VAL A CA 1
ATOM 580 C C . VAL A 1 71 ? 19.419 -22.799 -40.547 1.00 54.47 71 VAL A C 1
ATOM 582 O O . VAL A 1 71 ? 18.697 -21.803 -40.601 1.00 54.47 71 VAL A O 1
ATOM 585 N N . ARG A 1 72 ? 19.119 -23.899 -41.247 1.00 48.22 72 ARG A N 1
ATOM 586 C CA . ARG A 1 72 ? 17.788 -24.070 -41.845 1.00 48.22 72 ARG A CA 1
ATOM 587 C C . ARG A 1 72 ? 17.285 -25.504 -41.737 1.00 48.22 72 ARG A C 1
ATOM 589 O O . ARG A 1 72 ? 17.550 -26.332 -42.598 1.00 48.22 72 ARG A O 1
ATOM 596 N N . SER A 1 73 ? 16.474 -25.760 -40.711 1.00 49.28 73 SER A N 1
ATOM 597 C CA . SER A 1 73 ? 15.617 -26.948 -40.676 1.00 49.28 73 SER A CA 1
ATOM 598 C C . SER A 1 73 ? 14.699 -26.961 -41.914 1.00 49.28 73 SER A C 1
ATOM 600 O O . SER A 1 73 ? 14.114 -25.917 -42.239 1.00 49.28 73 SER A O 1
ATOM 602 N N . PRO A 1 74 ? 14.506 -28.114 -42.587 1.00 46.72 74 PRO A N 1
ATOM 603 C CA . PRO A 1 74 ? 13.593 -28.254 -43.727 1.00 46.72 74 PRO A CA 1
ATOM 604 C C . PRO A 1 74 ? 12.154 -27.795 -43.434 1.00 46.72 74 PRO A C 1
ATOM 606 O O . PRO A 1 74 ? 11.419 -27.437 -44.352 1.00 46.72 74 PRO A O 1
ATOM 609 N N . ALA A 1 75 ? 11.759 -27.769 -42.156 1.00 50.53 75 ALA A N 1
ATOM 610 C CA . ALA A 1 75 ? 10.431 -27.370 -41.694 1.00 50.53 75 ALA A CA 1
ATOM 611 C C . ALA A 1 75 ? 10.293 -25.868 -41.366 1.00 50.53 75 ALA A C 1
ATOM 613 O O . ALA A 1 75 ? 9.226 -25.436 -40.939 1.00 50.53 75 ALA A O 1
ATOM 614 N N . GLY A 1 76 ? 11.353 -25.062 -41.507 1.00 52.06 76 GLY A N 1
ATOM 615 C CA . GLY A 1 76 ? 11.341 -23.649 -41.096 1.00 52.06 76 GLY A CA 1
ATOM 616 C C . GLY A 1 76 ? 11.248 -23.431 -39.578 1.00 52.06 76 GLY A C 1
ATOM 617 O O . GLY A 1 76 ? 11.150 -22.290 -39.132 1.00 52.06 76 GLY A O 1
ATOM 618 N N . ALA A 1 77 ? 11.295 -24.502 -38.781 1.00 50.06 77 ALA A N 1
ATOM 619 C CA . ALA A 1 77 ? 11.335 -24.428 -37.331 1.00 50.06 77 ALA A CA 1
ATOM 620 C C . ALA A 1 77 ? 12.755 -24.056 -36.890 1.00 50.06 77 ALA A C 1
ATOM 622 O O . ALA A 1 77 ? 13.696 -24.832 -37.052 1.00 50.06 77 ALA A O 1
ATOM 623 N N . PHE A 1 78 ? 12.900 -22.838 -36.380 1.00 53.22 78 PHE A N 1
ATOM 624 C CA . PHE A 1 78 ? 14.137 -22.352 -35.794 1.00 53.22 78 PHE A CA 1
ATOM 625 C C . PHE A 1 78 ? 14.231 -22.905 -34.362 1.00 53.22 78 PHE A C 1
ATOM 627 O O . PHE A 1 78 ? 13.443 -22.508 -33.503 1.00 53.22 78 PHE A O 1
ATOM 634 N N . GLU A 1 79 ? 15.154 -23.831 -34.083 1.00 62.03 79 GLU A N 1
ATOM 635 C CA . GLU A 1 79 ? 15.458 -24.191 -32.694 1.00 62.03 79 GLU A CA 1
ATOM 636 C C . GLU A 1 79 ? 16.161 -23.008 -32.017 1.00 62.03 79 GLU A C 1
ATOM 638 O O . GLU A 1 79 ? 17.156 -22.486 -32.517 1.00 62.03 79 GLU A O 1
ATOM 643 N N . LEU A 1 80 ? 15.646 -22.561 -30.867 1.00 59.50 80 LEU A N 1
ATOM 644 C CA . LEU A 1 80 ? 16.136 -21.365 -30.166 1.00 59.50 80 LEU A CA 1
ATOM 645 C C . LEU A 1 80 ? 17.651 -21.415 -29.881 1.00 59.50 80 LEU A C 1
ATOM 647 O O . LEU A 1 80 ? 18.317 -20.382 -29.916 1.00 59.50 80 LEU A O 1
ATOM 651 N N . ALA A 1 81 ? 18.198 -22.614 -29.653 1.00 67.00 81 ALA A N 1
ATOM 652 C CA . ALA A 1 81 ? 19.623 -22.839 -29.416 1.00 67.00 81 ALA A CA 1
ATOM 653 C C . ALA A 1 81 ? 20.498 -22.533 -30.645 1.00 67.00 81 ALA A C 1
ATOM 655 O O . ALA A 1 81 ? 21.624 -22.048 -30.502 1.00 67.00 81 ALA A O 1
ATOM 656 N N . ASP A 1 82 ? 19.982 -22.761 -31.850 1.00 70.81 82 ASP A N 1
ATOM 657 C CA . ASP A 1 82 ? 20.677 -22.407 -33.084 1.00 70.81 82 ASP A CA 1
ATOM 658 C C . ASP A 1 82 ? 20.582 -20.899 -33.354 1.00 70.81 82 ASP A C 1
ATOM 660 O O . ASP A 1 82 ? 21.458 -20.329 -34.005 1.00 70.81 82 ASP A O 1
ATOM 664 N N . TYR A 1 83 ? 19.562 -20.220 -32.804 1.00 71.31 83 TYR A N 1
ATOM 665 C CA . TYR A 1 83 ? 19.327 -18.790 -33.064 1.00 71.31 83 TYR A CA 1
ATOM 666 C C . TYR A 1 83 ? 20.333 -17.967 -32.297 1.00 71.31 83 TYR A C 1
ATOM 668 O O . TYR A 1 83 ? 20.973 -17.074 -32.840 1.00 71.31 83 TYR A O 1
ATOM 676 N N . THR A 1 84 ? 20.529 -18.335 -31.036 1.00 76.38 84 THR A N 1
ATOM 677 C CA . THR A 1 84 ? 21.523 -17.714 -30.171 1.00 76.38 84 THR A CA 1
ATOM 678 C C . THR A 1 84 ? 22.939 -17.879 -30.713 1.00 76.38 84 THR A C 1
ATOM 680 O O . THR A 1 84 ? 23.723 -16.938 -30.630 1.00 76.38 84 THR A O 1
ATOM 683 N N . LYS A 1 85 ? 23.264 -19.037 -31.309 1.00 81.06 85 LYS A N 1
ATOM 684 C CA . LYS A 1 85 ? 24.574 -19.268 -31.941 1.00 81.06 85 LYS A CA 1
ATOM 685 C C . LYS A 1 85 ? 24.748 -18.412 -33.189 1.00 81.06 85 LYS A C 1
ATOM 687 O O . LYS A 1 85 ? 25.747 -17.715 -33.300 1.00 81.06 85 LYS A O 1
ATOM 692 N N . TYR A 1 86 ? 23.751 -18.405 -34.072 1.00 78.50 86 TYR A N 1
ATOM 693 C CA . TYR A 1 86 ? 23.757 -17.562 -35.265 1.00 78.50 86 TYR A CA 1
ATOM 694 C C . TYR A 1 86 ? 23.890 -16.072 -34.923 1.00 78.50 86 TYR A C 1
ATOM 696 O O . TYR A 1 86 ? 24.686 -15.368 -35.536 1.00 78.50 86 TYR A O 1
ATOM 704 N N . CYS A 1 87 ? 23.149 -15.584 -33.923 1.00 81.31 87 CYS A N 1
ATOM 705 C CA . CYS A 1 87 ? 23.269 -14.207 -33.451 1.00 81.31 87 CYS A CA 1
ATOM 706 C C . CYS A 1 87 ? 24.671 -13.906 -32.913 1.00 81.31 87 CYS A C 1
ATOM 708 O O . CYS A 1 87 ? 25.217 -12.867 -33.254 1.00 81.31 87 CYS A O 1
ATOM 710 N N . ALA A 1 88 ? 25.269 -14.809 -32.132 1.00 83.62 88 ALA A N 1
ATOM 711 C CA . ALA A 1 88 ? 26.621 -14.619 -31.611 1.00 83.62 88 ALA A CA 1
ATOM 712 C C . ALA A 1 88 ? 27.680 -14.588 -32.728 1.00 83.62 88 ALA A C 1
ATOM 714 O O . ALA A 1 88 ? 28.505 -13.680 -32.762 1.00 83.62 88 ALA A O 1
ATOM 715 N N . GLU A 1 89 ? 27.624 -15.531 -33.674 1.00 84.06 89 GLU A N 1
ATOM 716 C CA . GLU A 1 89 ? 28.527 -15.566 -34.834 1.00 84.06 89 GLU A CA 1
ATOM 717 C C . GLU A 1 89 ? 28.364 -14.312 -35.704 1.00 84.06 89 GLU A C 1
ATOM 719 O O . GLU A 1 89 ? 29.349 -13.720 -36.146 1.00 84.06 89 GLU A O 1
ATOM 724 N N . ARG A 1 90 ? 27.121 -13.868 -35.914 1.00 84.38 90 ARG A N 1
ATOM 725 C CA . ARG A 1 90 ? 26.822 -12.618 -36.613 1.00 84.38 90 ARG A CA 1
ATOM 726 C C . ARG A 1 90 ? 27.388 -11.409 -35.872 1.00 84.38 90 ARG A C 1
ATOM 728 O O . ARG A 1 90 ? 28.020 -10.578 -36.512 1.00 84.38 90 ARG A O 1
ATOM 735 N N . ASP A 1 91 ? 27.182 -11.309 -34.561 1.00 83.50 91 ASP A N 1
ATOM 736 C CA . ASP A 1 91 ? 27.703 -10.208 -33.746 1.00 83.50 91 ASP A CA 1
ATOM 737 C C . ASP A 1 91 ? 29.236 -10.155 -33.806 1.00 83.50 91 ASP A C 1
ATOM 739 O O . ASP A 1 91 ? 29.821 -9.072 -33.839 1.00 83.50 91 ASP A O 1
ATOM 743 N N . ASP A 1 92 ? 29.903 -11.309 -33.859 1.00 84.81 92 ASP A N 1
ATOM 744 C CA . ASP A 1 92 ? 31.357 -11.389 -34.007 1.00 84.81 92 ASP A CA 1
ATOM 745 C C . ASP A 1 92 ? 31.828 -10.925 -35.394 1.00 84.81 92 ASP A C 1
ATOM 747 O O . ASP A 1 92 ? 32.805 -10.178 -35.492 1.00 84.81 92 ASP A O 1
ATOM 751 N N . VAL A 1 93 ? 31.108 -11.282 -36.463 1.00 85.62 93 VAL A N 1
ATOM 752 C CA . VAL A 1 93 ? 31.373 -10.762 -37.817 1.00 85.62 93 VAL A CA 1
ATOM 753 C C . VAL A 1 93 ? 31.111 -9.255 -37.892 1.00 85.62 93 VAL A C 1
ATOM 755 O O . VAL A 1 93 ? 31.934 -8.517 -38.436 1.00 85.62 93 VAL A O 1
ATOM 758 N N . ASP A 1 94 ? 30.015 -8.778 -37.302 1.00 82.56 94 ASP A N 1
ATOM 759 C CA . ASP A 1 94 ? 29.646 -7.360 -37.274 1.00 82.56 94 ASP A CA 1
ATOM 760 C C . ASP A 1 94 ? 30.671 -6.527 -36.476 1.00 82.56 94 ASP A C 1
ATOM 762 O O . ASP A 1 94 ? 30.962 -5.390 -36.848 1.00 82.56 94 ASP A O 1
ATOM 766 N N . ARG A 1 95 ? 31.294 -7.091 -35.429 1.00 83.62 95 ARG A N 1
ATOM 767 C CA . ARG A 1 95 ? 32.417 -6.465 -34.695 1.00 83.62 95 ARG A CA 1
ATOM 768 C C . ARG A 1 95 ? 33.705 -6.398 -35.510 1.00 83.62 95 ARG A C 1
ATOM 770 O O . ARG A 1 95 ? 34.477 -5.448 -35.363 1.00 83.62 95 ARG A O 1
ATOM 777 N N . ASP A 1 96 ? 33.959 -7.415 -36.328 1.00 87.75 96 ASP A N 1
ATOM 778 C CA . ASP A 1 96 ? 35.143 -7.486 -37.180 1.00 87.75 96 ASP A CA 1
ATOM 779 C C . ASP A 1 96 ? 35.055 -6.496 -38.357 1.00 87.75 96 ASP A C 1
ATOM 781 O O . ASP A 1 96 ? 36.090 -6.083 -38.892 1.00 87.75 96 ASP A O 1
ATOM 785 N N . ILE A 1 97 ? 33.850 -6.070 -38.743 1.00 90.00 97 ILE A N 1
ATOM 786 C CA . ILE A 1 97 ? 33.612 -5.093 -39.807 1.00 90.00 97 ILE A CA 1
ATOM 787 C C . ILE A 1 97 ? 33.648 -3.665 -39.246 1.00 90.00 97 ILE A C 1
ATOM 789 O O . ILE A 1 97 ? 32.905 -3.275 -38.353 1.00 90.00 97 ILE A O 1
ATOM 793 N N . ILE A 1 98 ? 34.504 -2.832 -39.830 1.00 90.81 98 ILE A N 1
ATOM 794 C CA . ILE A 1 98 ? 34.732 -1.449 -39.423 1.00 90.81 98 ILE A CA 1
ATOM 795 C C . ILE A 1 98 ? 34.361 -0.502 -40.568 1.00 90.81 98 ILE A C 1
ATOM 797 O O . ILE A 1 98 ? 34.754 -0.714 -41.715 1.00 90.81 98 ILE A O 1
ATOM 801 N N . PHE A 1 99 ? 33.649 0.586 -40.258 1.00 91.56 99 PHE A N 1
ATOM 802 C CA . PHE A 1 99 ? 33.317 1.638 -41.221 1.00 91.56 99 PHE A CA 1
ATOM 803 C C . PHE A 1 99 ? 34.280 2.827 -41.134 1.00 91.56 99 PHE A C 1
ATOM 805 O O . PHE A 1 99 ? 34.423 3.456 -40.085 1.00 91.56 99 PHE A O 1
ATOM 812 N N . LEU A 1 100 ? 34.893 3.179 -42.261 1.00 89.81 100 LEU A N 1
ATOM 813 C CA . LEU A 1 100 ? 35.663 4.408 -42.422 1.00 89.81 100 LEU A CA 1
ATOM 814 C C . LEU A 1 100 ? 34.770 5.500 -43.012 1.00 89.81 100 LEU A C 1
ATOM 816 O O . LEU A 1 100 ? 34.144 5.247 -44.035 1.00 89.81 100 LEU A O 1
ATOM 820 N N . PRO A 1 101 ? 34.738 6.714 -42.439 1.00 87.31 101 PRO A N 1
ATOM 821 C CA . PRO A 1 101 ? 33.905 7.799 -42.956 1.00 87.31 101 PRO A CA 1
ATOM 822 C C . PRO A 1 101 ? 34.492 8.503 -44.188 1.00 87.31 101 PRO A C 1
ATOM 824 O O . PRO A 1 101 ? 33.739 9.047 -44.993 1.00 87.31 101 PRO A O 1
ATOM 827 N N . ASN A 1 102 ? 35.821 8.514 -44.352 1.00 87.25 102 ASN A N 1
ATOM 828 C CA . ASN A 1 102 ? 36.484 9.190 -45.468 1.00 87.25 102 ASN A CA 1
ATOM 829 C C . ASN A 1 102 ? 37.711 8.398 -45.969 1.00 87.25 102 ASN A C 1
ATOM 831 O O . ASN A 1 102 ? 38.736 8.395 -45.282 1.00 87.25 102 ASN A O 1
ATOM 835 N N . PRO A 1 103 ? 37.643 7.747 -47.148 1.00 86.06 103 PRO A N 1
ATOM 836 C CA . PRO A 1 103 ? 36.447 7.547 -47.980 1.00 86.06 103 PRO A CA 1
ATOM 837 C C . PRO A 1 103 ? 35.425 6.604 -47.304 1.00 86.06 103 PRO A C 1
ATOM 839 O O . PRO A 1 103 ? 35.850 5.729 -46.549 1.00 86.06 103 PRO A O 1
ATOM 842 N N . PRO A 1 104 ? 34.108 6.742 -47.574 1.00 87.69 104 PRO A N 1
ATOM 843 C CA . PRO A 1 104 ? 33.071 5.901 -46.976 1.00 87.69 104 PRO A CA 1
ATOM 844 C C . PRO A 1 104 ? 33.193 4.454 -47.464 1.00 87.69 104 PRO A C 1
ATOM 846 O O . PRO A 1 104 ? 32.819 4.145 -48.596 1.00 87.69 104 PRO A O 1
ATOM 849 N N . ARG A 1 105 ? 33.736 3.566 -46.628 1.00 89.19 105 ARG A N 1
ATOM 850 C CA . ARG A 1 105 ? 33.906 2.140 -46.955 1.00 89.19 105 ARG A CA 1
ATOM 851 C C . ARG A 1 105 ? 33.890 1.263 -45.712 1.00 89.19 105 ARG A C 1
ATOM 853 O O . ARG A 1 105 ? 34.315 1.691 -44.641 1.00 89.19 105 ARG A O 1
ATOM 860 N N . TYR A 1 106 ? 33.470 0.018 -45.894 1.00 90.25 106 TYR A N 1
ATOM 861 C CA . TYR A 1 106 ? 33.593 -1.030 -44.887 1.00 90.25 106 TYR A CA 1
ATOM 862 C C . TYR A 1 106 ? 34.874 -1.822 -45.125 1.00 90.25 106 TYR A C 1
ATOM 864 O O . TYR A 1 106 ? 35.204 -2.137 -46.268 1.00 90.25 106 TYR A O 1
ATOM 872 N N . LEU A 1 107 ? 35.602 -2.123 -44.056 1.00 88.88 107 LEU A N 1
ATOM 873 C CA . LEU A 1 107 ? 36.813 -2.935 -44.076 1.00 88.88 107 LEU A CA 1
ATOM 874 C C . LEU A 1 107 ? 36.787 -3.934 -42.928 1.00 88.88 107 LEU A C 1
ATOM 876 O O . LEU A 1 107 ? 36.207 -3.670 -41.879 1.00 88.88 107 LEU A O 1
ATOM 880 N N . LEU A 1 108 ? 37.502 -5.042 -43.092 1.00 89.81 108 LEU A N 1
ATOM 881 C CA . LEU A 1 108 ? 37.780 -5.940 -41.982 1.00 89.81 108 LEU A CA 1
ATOM 882 C C . LEU A 1 108 ? 38.844 -5.318 -41.064 1.00 89.81 108 LEU A C 1
ATOM 884 O O . LEU A 1 108 ? 39.891 -4.858 -41.529 1.00 89.81 108 LEU A O 1
ATOM 888 N N . SER A 1 109 ? 38.617 -5.359 -39.753 1.00 87.88 109 SER A N 1
ATOM 889 C CA . SER A 1 109 ? 39.514 -4.832 -38.713 1.00 87.88 109 SER A CA 1
ATOM 890 C C . SER A 1 109 ? 40.953 -5.355 -38.836 1.00 87.88 109 SER A C 1
ATOM 892 O O . SER A 1 109 ? 41.922 -4.618 -38.613 1.00 87.88 109 SER A O 1
ATOM 894 N N . LYS A 1 110 ? 41.086 -6.617 -39.271 1.00 87.69 110 LYS A N 1
ATOM 895 C CA . LYS A 1 110 ? 42.355 -7.329 -39.498 1.00 87.69 110 LYS A CA 1
ATOM 896 C C . LYS A 1 110 ? 43.159 -6.757 -40.672 1.00 87.69 110 LYS A C 1
ATOM 898 O O . LYS A 1 110 ? 44.384 -6.761 -40.624 1.00 87.69 110 LYS A O 1
ATOM 903 N N . THR A 1 111 ? 42.481 -6.250 -41.700 1.00 88.62 111 THR A N 1
ATOM 904 C CA . THR A 1 111 ? 43.096 -5.693 -42.919 1.00 88.62 111 THR A CA 1
ATOM 905 C C . THR A 1 111 ? 43.382 -4.195 -42.787 1.00 88.62 111 THR A C 1
ATOM 907 O O . THR A 1 111 ? 44.227 -3.660 -43.500 1.00 88.62 111 THR A O 1
ATOM 910 N N . ALA A 1 112 ? 42.698 -3.509 -41.869 1.00 87.69 112 ALA A N 1
ATOM 911 C CA . ALA A 1 112 ? 42.862 -2.078 -41.649 1.00 87.69 112 ALA A CA 1
ATOM 912 C C . ALA A 1 112 ? 44.219 -1.727 -41.009 1.00 87.69 112 ALA A C 1
ATOM 914 O O . ALA A 1 112 ? 44.764 -2.455 -40.174 1.00 87.69 112 ALA A O 1
ATOM 915 N N . SER A 1 113 ? 44.755 -0.555 -41.344 1.00 90.00 113 SER A N 1
ATOM 916 C CA . SER A 1 113 ? 45.897 0.024 -40.629 1.00 90.00 113 SER A CA 1
ATOM 917 C C . SER A 1 113 ? 45.492 0.514 -39.230 1.00 90.00 113 SER A C 1
ATOM 919 O O . SER A 1 113 ? 44.316 0.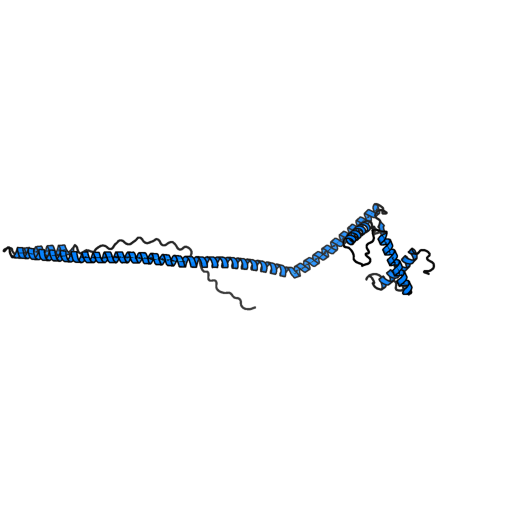725 -38.928 1.00 90.00 113 SER A O 1
ATOM 921 N N . HIS A 1 114 ? 46.466 0.738 -38.343 1.00 89.50 114 HIS A N 1
ATOM 922 C CA . HIS A 1 114 ? 46.175 1.264 -37.002 1.00 89.50 114 HIS A CA 1
ATOM 923 C C . HIS A 1 114 ? 45.487 2.643 -37.043 1.00 89.50 114 HIS A C 1
ATOM 925 O O . HIS A 1 114 ? 44.563 2.890 -36.269 1.00 89.50 114 HIS A O 1
ATOM 931 N N . GLY A 1 115 ? 45.883 3.513 -37.981 1.00 90.31 115 GLY A N 1
ATOM 932 C CA . GLY A 1 115 ? 45.265 4.829 -38.167 1.00 90.31 115 GLY A CA 1
ATOM 933 C C . GLY A 1 115 ? 43.814 4.748 -38.648 1.00 90.31 115 GLY A C 1
ATOM 934 O O . GLY A 1 115 ? 42.964 5.486 -38.157 1.00 90.31 115 GLY A O 1
ATOM 935 N N . GLU A 1 116 ? 43.508 3.810 -39.546 1.00 90.00 116 GLU A N 1
ATOM 936 C CA . GLU A 1 116 ? 42.141 3.558 -40.018 1.00 90.00 116 GLU A CA 1
ATOM 937 C C . GLU A 1 116 ? 41.245 2.997 -38.911 1.00 90.00 116 GLU A C 1
ATOM 939 O O . GLU A 1 116 ? 40.122 3.471 -38.741 1.00 90.00 116 GLU A O 1
ATOM 944 N N . ARG A 1 117 ? 41.754 2.062 -38.094 1.00 89.94 117 ARG A N 1
ATOM 945 C CA . ARG A 1 117 ? 41.027 1.578 -36.908 1.00 89.94 117 ARG A CA 1
ATOM 946 C C . ARG A 1 117 ? 40.707 2.713 -35.938 1.00 89.94 117 ARG A C 1
ATOM 948 O O . ARG A 1 117 ? 39.591 2.785 -35.433 1.00 89.94 117 ARG A O 1
ATOM 955 N N . LEU A 1 118 ? 41.653 3.626 -35.708 1.00 90.94 118 LEU A N 1
ATOM 956 C CA . LEU A 1 118 ? 41.437 4.786 -34.842 1.00 90.94 118 LEU A CA 1
ATOM 957 C C . LEU A 1 118 ? 40.399 5.756 -35.425 1.00 90.94 118 LEU A C 1
ATOM 959 O O . LEU A 1 118 ? 39.537 6.240 -34.694 1.00 90.94 118 LEU A O 1
ATOM 963 N N . ALA A 1 119 ? 40.468 6.041 -36.727 1.00 91.25 119 ALA A N 1
ATOM 964 C CA . ALA A 1 119 ? 39.518 6.923 -37.402 1.00 91.25 119 ALA A CA 1
ATOM 965 C C . ALA A 1 119 ? 38.090 6.362 -37.353 1.00 91.25 119 ALA A C 1
ATOM 967 O O . ALA A 1 119 ? 37.143 7.092 -37.064 1.00 91.25 119 ALA A O 1
ATOM 968 N N . ALA A 1 120 ? 37.941 5.058 -37.566 1.00 90.44 120 ALA A N 1
ATOM 969 C CA . ALA A 1 120 ? 36.651 4.402 -37.482 1.00 90.44 120 ALA A CA 1
ATOM 970 C C . ALA A 1 120 ? 36.115 4.295 -36.048 1.00 90.44 120 ALA A C 1
ATOM 972 O O . ALA A 1 120 ? 34.933 4.538 -35.826 1.00 90.44 120 ALA A O 1
ATOM 973 N N . ALA A 1 121 ? 36.974 4.014 -35.062 1.00 90.06 121 ALA A N 1
ATOM 974 C CA . ALA A 1 121 ? 36.583 4.025 -33.652 1.00 90.06 121 ALA A CA 1
ATOM 975 C C . ALA A 1 121 ? 36.097 5.416 -33.209 1.00 90.06 121 ALA A C 1
ATOM 977 O O . ALA A 1 121 ? 35.089 5.526 -32.513 1.00 90.06 121 ALA A O 1
ATOM 978 N N . ARG A 1 122 ? 36.764 6.490 -33.660 1.00 92.75 122 ARG A N 1
ATOM 979 C CA . ARG A 1 122 ? 36.314 7.875 -33.430 1.00 92.75 122 ARG A CA 1
ATOM 980 C C . ARG A 1 122 ? 34.948 8.136 -34.055 1.00 92.75 122 ARG A C 1
ATOM 982 O O . ARG A 1 122 ? 34.077 8.674 -33.384 1.00 92.75 122 ARG A O 1
ATOM 989 N N . HIS A 1 123 ? 34.746 7.711 -35.299 1.00 93.06 123 HIS A N 1
ATOM 990 C CA . HIS A 1 123 ? 33.459 7.860 -35.971 1.00 93.06 123 HIS A CA 1
ATOM 991 C C . HIS A 1 123 ? 32.341 7.081 -35.262 1.00 93.06 123 HIS A C 1
ATOM 993 O O . HIS A 1 123 ? 31.272 7.630 -35.017 1.00 93.06 123 HIS A O 1
ATOM 999 N N . ALA A 1 124 ? 32.585 5.826 -34.872 1.00 90.69 124 ALA A N 1
ATOM 1000 C CA . ALA A 1 124 ? 31.625 5.026 -34.114 1.00 90.69 124 ALA A CA 1
ATOM 1001 C C . ALA A 1 124 ? 31.270 5.682 -32.768 1.00 90.69 124 ALA A C 1
ATOM 1003 O O . ALA A 1 124 ? 30.099 5.724 -32.392 1.00 90.69 124 ALA A O 1
ATOM 1004 N N . PHE A 1 125 ? 32.259 6.257 -32.077 1.00 93.94 125 PHE A N 1
ATOM 1005 C CA . PHE A 1 125 ? 32.029 7.027 -30.857 1.00 93.94 125 PHE A CA 1
ATOM 1006 C C . PHE A 1 125 ? 31.188 8.285 -31.109 1.00 93.94 125 PHE A C 1
ATOM 1008 O O . PHE A 1 125 ? 30.251 8.550 -30.363 1.00 93.94 125 PHE A O 1
ATOM 1015 N N . GLU A 1 126 ? 31.480 9.053 -32.160 1.00 94.69 126 GLU A N 1
ATOM 1016 C CA . GLU A 1 126 ? 30.704 10.246 -32.517 1.00 94.69 126 GLU A CA 1
ATOM 1017 C C . GLU A 1 126 ? 29.253 9.901 -32.868 1.00 94.69 126 GLU A C 1
ATOM 1019 O O . GLU A 1 126 ? 28.334 10.575 -32.400 1.00 94.69 126 GLU A O 1
ATOM 1024 N N . VAL A 1 127 ? 29.038 8.822 -33.626 1.00 93.50 127 VAL A N 1
ATOM 1025 C CA . VAL A 1 127 ? 27.706 8.282 -33.928 1.00 93.50 127 VAL A CA 1
ATOM 1026 C C . VAL A 1 127 ? 26.992 7.890 -32.634 1.00 93.50 127 VAL A C 1
ATOM 1028 O O . VAL A 1 127 ? 25.888 8.371 -32.388 1.00 93.50 127 VAL A O 1
ATOM 1031 N N . GLY A 1 128 ? 27.633 7.099 -31.769 1.00 94.62 128 GLY A N 1
ATOM 1032 C CA . GLY A 1 128 ? 27.067 6.688 -30.481 1.00 94.62 128 GLY A CA 1
ATOM 1033 C C . GLY A 1 128 ? 26.721 7.874 -29.579 1.00 94.62 128 GLY A C 1
ATOM 1034 O O . GLY A 1 128 ? 25.635 7.917 -29.004 1.00 94.62 128 GLY A O 1
ATOM 1035 N N . ARG A 1 129 ? 27.591 8.888 -29.519 1.00 97.00 129 ARG A N 1
ATOM 1036 C CA . ARG A 1 129 ? 27.343 10.125 -28.772 1.00 97.00 129 ARG A CA 1
ATOM 1037 C C . ARG A 1 129 ? 26.129 10.872 -29.316 1.00 97.00 129 ARG A C 1
ATOM 1039 O O . ARG A 1 129 ? 25.281 11.278 -28.531 1.00 97.00 129 ARG A O 1
ATOM 1046 N N . ASN A 1 130 ? 26.031 11.037 -30.634 1.00 96.56 130 ASN A N 1
ATOM 1047 C CA . ASN A 1 130 ? 24.910 11.738 -31.258 1.00 96.56 130 ASN A CA 1
ATOM 1048 C C . ASN A 1 130 ? 23.589 10.973 -31.073 1.00 96.56 130 ASN A C 1
ATOM 1050 O O . ASN A 1 130 ? 22.552 11.585 -30.819 1.00 96.56 130 ASN A O 1
ATOM 1054 N N . HIS A 1 131 ? 23.619 9.638 -31.152 1.00 96.88 131 HIS A N 1
ATOM 1055 C CA . HIS A 1 131 ? 22.464 8.807 -30.815 1.00 96.88 131 HIS A CA 1
ATOM 1056 C C . HIS A 1 131 ? 22.055 9.002 -29.357 1.00 96.88 131 HIS A C 1
ATOM 1058 O O . HIS A 1 131 ? 20.887 9.265 -29.092 1.00 96.88 131 HIS A O 1
ATOM 1064 N N . MET A 1 132 ? 23.006 8.959 -28.423 1.00 97.12 132 MET A N 1
ATOM 1065 C CA . MET A 1 132 ? 22.729 9.175 -27.006 1.00 97.12 132 MET A CA 1
ATOM 1066 C C . MET A 1 132 ? 22.103 10.548 -26.754 1.00 97.12 132 MET A C 1
ATOM 1068 O O . MET A 1 132 ? 21.109 10.626 -26.041 1.00 97.12 132 MET A O 1
ATOM 1072 N N . THR A 1 133 ? 22.621 11.625 -27.354 1.00 97.19 133 THR A N 1
ATOM 1073 C CA . THR A 1 133 ? 22.049 12.968 -27.163 1.00 97.19 133 THR A CA 1
ATOM 1074 C C . THR A 1 133 ? 20.630 13.063 -27.717 1.00 97.19 133 THR A C 1
ATOM 1076 O O . THR A 1 133 ? 19.741 13.562 -27.033 1.00 97.19 133 THR A O 1
ATOM 1079 N N . VAL A 1 134 ? 20.386 12.526 -28.918 1.00 97.06 134 VAL A N 1
ATOM 1080 C CA . VAL A 1 134 ? 19.056 12.551 -29.545 1.00 97.06 134 VAL A CA 1
ATOM 1081 C C . VAL A 1 134 ? 18.052 11.714 -28.753 1.00 97.06 134 VAL A C 1
ATOM 1083 O O . VAL A 1 134 ? 16.939 12.173 -28.507 1.00 97.06 134 VAL A O 1
ATOM 1086 N N . GLU A 1 135 ? 18.429 10.507 -28.332 1.00 96.62 135 GLU A N 1
ATOM 1087 C CA . GLU A 1 135 ? 17.552 9.639 -27.544 1.00 96.62 135 GLU A CA 1
ATOM 1088 C C . GLU A 1 135 ? 17.312 10.191 -26.137 1.00 96.62 135 GLU A C 1
ATOM 1090 O O . GLU A 1 135 ? 16.184 10.144 -25.660 1.00 96.62 135 GLU A O 1
ATOM 1095 N N . THR A 1 136 ? 18.311 10.815 -25.508 1.00 97.94 136 THR A N 1
ATOM 1096 C CA . THR A 1 136 ? 18.135 11.482 -24.205 1.00 97.94 136 THR A CA 1
ATOM 1097 C C . THR A 1 136 ? 17.147 12.644 -24.313 1.00 97.94 136 THR A C 1
ATOM 1099 O O . THR A 1 136 ? 16.239 12.762 -23.496 1.00 97.94 136 THR A O 1
ATOM 1102 N N . GLU A 1 137 ? 17.255 13.485 -25.347 1.00 97.44 137 GLU A N 1
ATOM 1103 C CA . GLU A 1 137 ? 16.293 14.571 -25.569 1.00 97.44 137 GLU A CA 1
ATOM 1104 C C . GLU A 1 137 ? 14.883 14.053 -25.884 1.00 97.44 137 GLU A C 1
ATOM 1106 O O . GLU A 1 137 ? 13.889 14.661 -25.474 1.00 97.44 137 GLU A O 1
ATOM 1111 N N . ARG A 1 138 ? 14.773 12.944 -26.626 1.00 97.31 138 ARG A N 1
ATOM 1112 C CA . ARG A 1 138 ? 13.489 12.282 -26.905 1.00 97.31 138 ARG A CA 1
ATOM 1113 C C . ARG A 1 138 ? 12.874 11.709 -25.632 1.00 97.31 138 ARG A C 1
ATOM 1115 O O . ARG A 1 138 ? 11.694 11.959 -25.392 1.00 97.31 138 ARG A O 1
ATOM 1122 N N . ALA A 1 139 ? 13.662 11.009 -24.820 1.00 97.50 139 ALA A N 1
ATOM 1123 C CA . ALA A 1 139 ? 13.242 10.456 -23.539 1.00 97.50 139 ALA A CA 1
ATOM 1124 C C . ALA A 1 139 ? 12.777 11.567 -22.596 1.00 97.50 139 ALA A C 1
ATOM 1126 O O . ALA A 1 139 ? 11.639 11.521 -22.151 1.00 97.50 139 ALA A O 1
ATOM 1127 N N . ALA A 1 140 ? 13.559 12.636 -22.421 1.00 97.69 140 ALA A N 1
ATOM 1128 C CA . ALA A 1 140 ? 13.178 13.766 -21.573 1.00 97.69 140 ALA A CA 1
ATOM 1129 C C . ALA A 1 140 ? 11.859 14.428 -22.021 1.00 97.69 140 ALA A C 1
ATOM 1131 O O . ALA A 1 140 ? 11.017 14.793 -21.201 1.00 97.69 140 ALA A O 1
ATOM 1132 N N . LYS A 1 141 ? 11.625 14.567 -23.335 1.00 97.50 141 LYS A N 1
ATOM 1133 C CA . LYS A 1 141 ? 10.346 15.082 -23.864 1.00 97.50 141 LYS A CA 1
ATOM 1134 C C . LYS A 1 141 ? 9.181 14.130 -23.585 1.00 97.50 141 LYS A C 1
ATOM 1136 O O . LYS A 1 141 ? 8.084 14.593 -23.272 1.00 97.50 141 LYS A O 1
ATOM 1141 N N . LEU A 1 142 ? 9.403 12.824 -23.722 1.00 97.25 142 LEU A N 1
ATOM 1142 C CA . LEU A 1 142 ? 8.398 11.804 -23.432 1.00 97.25 142 LEU A CA 1
ATOM 1143 C C . LEU A 1 142 ? 8.092 11.727 -21.935 1.00 97.25 142 LEU A C 1
ATOM 1145 O O . LEU A 1 142 ? 6.921 11.721 -21.577 1.00 97.25 142 LEU A O 1
ATOM 1149 N N . GLU A 1 143 ? 9.108 11.755 -21.079 1.00 96.38 143 GLU A N 1
ATOM 1150 C CA . GLU A 1 143 ? 8.983 11.784 -19.620 1.00 96.38 143 GLU A CA 1
ATOM 1151 C C . GLU A 1 143 ? 8.192 13.004 -19.165 1.00 96.38 143 GLU A C 1
ATOM 1153 O O . GLU A 1 143 ? 7.198 12.844 -18.467 1.00 96.38 143 GLU A O 1
ATOM 1158 N N . ASN A 1 144 ? 8.531 14.204 -19.648 1.00 96.94 144 ASN A N 1
ATOM 1159 C CA . ASN A 1 144 ? 7.769 15.415 -19.334 1.00 96.94 144 ASN A CA 1
ATOM 1160 C C . ASN A 1 144 ? 6.305 15.304 -19.786 1.00 96.94 144 ASN A C 1
ATOM 1162 O O . ASN A 1 144 ? 5.392 15.717 -19.072 1.00 96.94 144 ASN A O 1
ATOM 1166 N N . ARG A 1 145 ? 6.051 14.721 -20.966 1.00 96.88 145 ARG A N 1
ATOM 1167 C CA . ARG A 1 145 ? 4.683 14.508 -21.456 1.00 96.88 145 ARG A CA 1
ATOM 1168 C C . ARG A 1 145 ? 3.922 13.508 -20.588 1.00 96.88 145 ARG A C 1
ATOM 1170 O O . ARG A 1 145 ? 2.761 13.759 -20.276 1.00 96.88 145 ARG A O 1
ATOM 1177 N N . VAL A 1 146 ? 4.552 12.397 -20.208 1.00 96.44 146 VAL A N 1
ATOM 1178 C CA . VAL A 1 146 ? 3.964 11.404 -19.302 1.00 96.44 146 VAL A CA 1
ATOM 1179 C C . VAL A 1 146 ? 3.693 12.052 -17.953 1.00 96.44 146 VAL A C 1
ATOM 1181 O O . VAL A 1 146 ? 2.563 12.001 -17.496 1.00 96.44 146 VAL A O 1
ATOM 1184 N N . GLN A 1 147 ? 4.656 12.763 -17.376 1.00 96.50 147 GLN A N 1
ATOM 1185 C CA . GLN A 1 147 ? 4.519 13.434 -16.089 1.00 96.50 147 GLN A CA 1
ATOM 1186 C C . GLN A 1 147 ? 3.371 14.451 -16.069 1.00 96.50 147 GLN A C 1
ATOM 1188 O O . GLN A 1 147 ? 2.614 14.481 -15.104 1.00 96.50 147 GLN A O 1
ATOM 1193 N N . ILE A 1 148 ? 3.184 15.250 -17.123 1.00 95.50 148 ILE A N 1
ATOM 1194 C CA . ILE A 1 148 ? 2.049 16.185 -17.206 1.00 95.50 148 ILE A CA 1
ATOM 1195 C C . ILE A 1 148 ? 0.717 15.428 -17.309 1.00 95.50 148 ILE A C 1
ATOM 1197 O O . ILE A 1 148 ? -0.256 15.803 -16.658 1.00 95.50 148 ILE A O 1
ATOM 1201 N N . LEU A 1 149 ? 0.658 14.364 -18.117 1.00 95.75 149 LEU A N 1
ATOM 1202 C CA . LEU A 1 149 ? -0.578 13.608 -18.338 1.00 95.75 149 LEU A CA 1
ATOM 1203 C C . LEU A 1 149 ? -0.962 12.725 -17.145 1.00 95.75 149 LEU A C 1
ATOM 1205 O O . LEU A 1 149 ? -2.145 12.608 -16.838 1.00 95.75 149 LEU A O 1
ATOM 1209 N N . SER A 1 150 ? 0.011 12.086 -16.493 1.00 95.88 150 SER A N 1
ATOM 1210 C CA . SER A 1 150 ? -0.206 11.096 -15.436 1.00 95.88 150 SER A CA 1
ATOM 1211 C C . SER A 1 150 ? 0.086 11.616 -14.036 1.00 95.88 150 SER A C 1
ATOM 1213 O O . SER A 1 150 ? -0.421 11.037 -13.084 1.00 95.88 150 SER A O 1
ATOM 1215 N N . GLY A 1 151 ? 0.853 12.695 -13.870 1.00 96.69 151 GLY A N 1
ATOM 1216 C CA . GLY A 1 151 ? 1.300 13.170 -12.557 1.00 96.69 151 GLY A CA 1
ATOM 1217 C C . GLY A 1 151 ? 0.147 13.506 -11.611 1.00 96.69 151 GLY A C 1
ATOM 1218 O O . GLY A 1 151 ? 0.147 13.071 -10.462 1.00 96.69 151 GLY A O 1
ATOM 1219 N N . GLY A 1 152 ? -0.889 14.189 -12.111 1.00 96.25 152 GLY A N 1
ATOM 1220 C CA . GLY A 1 152 ? -2.096 14.470 -11.326 1.00 96.25 152 GLY A CA 1
ATOM 1221 C C . GLY A 1 152 ? -2.851 13.198 -10.925 1.00 96.25 152 GLY A C 1
ATOM 1222 O O . GLY A 1 152 ? -3.282 13.066 -9.780 1.00 96.25 152 GLY A O 1
ATOM 1223 N N . TYR A 1 153 ? -2.959 12.225 -11.837 1.00 96.94 153 TYR A N 1
ATOM 1224 C CA . TYR A 1 153 ? -3.584 10.934 -11.539 1.00 96.94 153 TYR A CA 1
ATOM 1225 C C . TYR A 1 153 ? -2.770 10.109 -10.537 1.00 96.94 153 TYR A C 1
ATOM 1227 O O . TYR A 1 153 ? -3.363 9.480 -9.667 1.00 96.94 153 TYR A O 1
ATOM 1235 N N . MET A 1 154 ? -1.438 10.137 -10.619 1.00 97.00 154 MET A N 1
ATOM 1236 C CA . MET A 1 154 ? -0.549 9.459 -9.673 1.00 97.00 154 MET A CA 1
ATOM 1237 C C . MET A 1 154 ? -0.695 10.047 -8.268 1.00 97.00 154 MET A C 1
ATOM 1239 O O . MET A 1 154 ? -0.991 9.305 -7.338 1.00 97.00 154 MET A O 1
ATOM 1243 N N . SER A 1 155 ? -0.622 11.374 -8.124 1.00 96.69 155 SER A N 1
ATOM 1244 C CA . SER A 1 155 ? -0.815 12.046 -6.830 1.00 96.69 155 SER A CA 1
ATOM 1245 C C . SER A 1 155 ? -2.215 11.796 -6.248 1.00 96.69 155 SER A C 1
ATOM 1247 O O . SER A 1 155 ? -2.375 11.499 -5.059 1.00 96.69 155 SER A O 1
ATOM 1249 N N . ARG A 1 156 ? -3.256 11.824 -7.092 1.00 97.19 156 ARG A N 1
ATOM 1250 C CA . ARG A 1 156 ? -4.615 11.457 -6.673 1.00 97.19 156 ARG A CA 1
ATOM 1251 C C . ARG A 1 156 ? -4.703 9.993 -6.236 1.00 97.19 156 ARG A C 1
ATOM 1253 O O . ARG A 1 156 ? -5.351 9.699 -5.240 1.00 97.19 156 ARG A O 1
ATOM 1260 N N . SER A 1 157 ? -4.060 9.078 -6.952 1.00 97.56 157 SER A N 1
ATOM 1261 C CA . SER A 1 157 ? -4.022 7.665 -6.573 1.00 97.56 157 SER A CA 1
ATOM 1262 C C . SER A 1 157 ? -3.313 7.463 -5.235 1.00 97.56 157 SER A C 1
ATOM 1264 O O . SER A 1 157 ? -3.802 6.712 -4.399 1.00 97.56 157 SER A O 1
ATOM 1266 N N . GLU A 1 158 ? -2.183 8.131 -5.013 1.00 98.06 158 GLU A N 1
ATOM 1267 C CA . GLU A 1 158 ? -1.419 8.048 -3.766 1.00 98.06 158 GLU A CA 1
ATOM 1268 C C . GLU A 1 158 ? -2.223 8.585 -2.579 1.00 98.06 158 GLU A C 1
ATOM 1270 O O . GLU A 1 158 ? -2.358 7.895 -1.574 1.00 98.06 158 GLU A O 1
ATOM 1275 N N . SER A 1 159 ? -2.842 9.761 -2.717 1.00 98.12 159 SER A N 1
ATOM 1276 C CA . SER A 1 159 ? -3.711 10.324 -1.671 1.00 98.12 159 SER A CA 1
ATOM 1277 C C . SER A 1 159 ? -4.925 9.444 -1.360 1.00 98.12 159 SER A C 1
ATOM 1279 O O . SER A 1 159 ? -5.251 9.249 -0.191 1.00 98.12 159 SER A O 1
ATOM 1281 N N . LEU A 1 160 ? -5.581 8.872 -2.377 1.00 98.19 160 LEU A N 1
ATOM 1282 C CA . LEU A 1 160 ? -6.688 7.933 -2.171 1.00 98.19 160 LEU A CA 1
ATOM 1283 C C . LEU A 1 160 ? -6.227 6.652 -1.471 1.00 98.19 160 LEU A C 1
ATOM 1285 O O . LEU A 1 160 ? -6.939 6.149 -0.608 1.00 98.19 160 LEU A O 1
ATOM 1289 N N . LEU A 1 161 ? -5.041 6.139 -1.806 1.00 98.44 161 LEU A N 1
ATOM 1290 C CA . LEU A 1 161 ? -4.463 4.979 -1.129 1.00 98.44 161 LEU A CA 1
ATOM 1291 C C . LEU A 1 161 ? -4.149 5.271 0.338 1.00 98.44 161 LEU A C 1
ATOM 1293 O O . LEU A 1 161 ? -4.387 4.409 1.178 1.00 98.44 161 LEU A O 1
ATOM 1297 N N . THR A 1 162 ? -3.639 6.460 0.658 1.00 98.38 162 THR A N 1
ATOM 1298 C CA . THR A 1 162 ? -3.407 6.867 2.050 1.00 98.38 162 THR A CA 1
ATOM 1299 C C . THR A 1 162 ? -4.723 6.951 2.821 1.00 98.38 162 THR A C 1
ATOM 1301 O O . THR A 1 162 ? -4.856 6.278 3.837 1.00 98.38 162 THR A O 1
ATOM 1304 N N . LYS A 1 163 ? -5.741 7.632 2.277 1.00 98.25 163 LYS A N 1
ATOM 1305 C CA . LYS A 1 163 ? -7.080 7.701 2.893 1.00 98.25 163 LYS A CA 1
ATOM 1306 C C . LYS A 1 163 ? -7.709 6.323 3.089 1.00 98.25 163 LYS A C 1
ATOM 1308 O O . LYS A 1 163 ? -8.340 6.060 4.105 1.00 98.25 163 LYS A O 1
ATOM 1313 N N . LEU A 1 164 ? -7.542 5.424 2.118 1.00 98.38 164 LEU A N 1
ATOM 1314 C CA . LEU A 1 164 ? -8.041 4.054 2.221 1.00 98.38 164 LEU A CA 1
ATOM 1315 C C . LEU A 1 164 ? -7.374 3.296 3.378 1.00 98.38 164 LEU A C 1
ATOM 1317 O O . LEU A 1 164 ? -8.051 2.536 4.064 1.00 98.38 164 LEU A O 1
ATOM 1321 N N . ARG A 1 165 ? -6.067 3.494 3.590 1.00 98.44 165 ARG A N 1
ATOM 1322 C CA . ARG A 1 165 ? -5.332 2.881 4.707 1.00 98.44 165 ARG A CA 1
ATOM 1323 C C . ARG A 1 165 ? -5.791 3.438 6.049 1.00 98.44 165 ARG A C 1
ATOM 1325 O O . ARG A 1 165 ? -6.113 2.644 6.920 1.00 98.44 165 ARG A O 1
ATOM 1332 N N . GLU A 1 166 ? -5.909 4.757 6.172 1.00 98.38 166 GLU A N 1
ATOM 1333 C CA . GLU A 1 166 ? -6.404 5.419 7.389 1.00 98.38 166 GLU A CA 1
ATOM 1334 C C . GLU A 1 166 ? -7.816 4.935 7.758 1.00 98.38 166 GLU A C 1
ATOM 1336 O O . GLU A 1 166 ? -8.070 4.543 8.893 1.00 98.38 166 GLU A O 1
ATOM 1341 N N . LEU A 1 167 ? -8.731 4.870 6.783 1.00 98.44 167 LEU A N 1
ATOM 1342 C CA . LEU A 1 167 ? -10.079 4.339 7.009 1.00 98.44 167 LEU A CA 1
ATOM 1343 C C . LEU A 1 167 ? -10.063 2.859 7.394 1.00 98.44 167 LEU A C 1
ATOM 1345 O O . LEU A 1 167 ? -10.874 2.425 8.208 1.00 98.44 167 LEU A O 1
ATOM 1349 N N . HIS A 1 168 ? -9.162 2.069 6.809 1.00 98.50 168 HIS A N 1
ATOM 1350 C CA . HIS A 1 168 ? -9.024 0.667 7.179 1.00 98.50 168 HIS A CA 1
ATOM 1351 C C . HIS A 1 168 ? -8.543 0.516 8.625 1.00 98.50 168 HIS A C 1
ATOM 1353 O O . HIS A 1 168 ? -9.117 -0.281 9.363 1.00 98.50 168 HIS A O 1
ATOM 1359 N N . GLU A 1 169 ? -7.555 1.308 9.041 1.00 98.44 169 GLU A N 1
ATOM 1360 C CA . GLU A 1 169 ? -7.064 1.344 10.421 1.00 98.44 169 GLU A CA 1
ATOM 1361 C C . GLU A 1 169 ? -8.183 1.746 11.394 1.00 98.44 169 GLU A C 1
ATOM 1363 O O . GLU A 1 169 ? -8.451 1.005 12.341 1.00 98.44 169 GLU A O 1
ATOM 1368 N N . ALA A 1 170 ? -8.942 2.804 11.094 1.00 98.38 170 ALA A N 1
ATOM 1369 C CA . ALA A 1 170 ? -10.085 3.232 11.907 1.00 98.38 170 ALA A CA 1
ATOM 1370 C C . ALA A 1 170 ? -11.189 2.158 12.014 1.00 98.38 170 ALA A C 1
ATOM 1372 O O . ALA A 1 170 ? -11.785 1.952 13.074 1.00 98.38 170 ALA A O 1
ATOM 1373 N N . ILE A 1 171 ? -11.458 1.417 10.932 1.00 98.50 171 ILE A N 1
ATOM 1374 C CA . ILE A 1 171 ? -12.383 0.274 10.976 1.00 98.50 171 ILE A CA 1
ATOM 1375 C C . ILE A 1 171 ? -11.824 -0.817 11.891 1.00 98.50 171 ILE A C 1
ATOM 1377 O O . ILE A 1 171 ? -12.552 -1.361 12.716 1.00 98.50 171 ILE A O 1
ATOM 1381 N N . THR A 1 172 ? -10.538 -1.151 11.780 1.00 98.38 172 THR A N 1
ATOM 1382 C CA . THR A 1 172 ? -9.950 -2.180 12.646 1.00 98.38 172 THR A CA 1
ATOM 1383 C C . THR A 1 172 ? -9.972 -1.778 14.120 1.00 98.38 172 THR A C 1
ATOM 1385 O O . THR A 1 172 ? -10.342 -2.601 14.955 1.00 98.38 172 THR A O 1
ATOM 1388 N N . GLU A 1 173 ? -9.680 -0.517 14.438 1.00 98.38 173 GLU A N 1
ATOM 1389 C CA . GLU A 1 173 ? -9.735 0.024 15.797 1.00 98.38 173 GLU A CA 1
ATOM 1390 C C . GLU A 1 173 ? -11.160 -0.021 16.358 1.00 98.38 173 GLU A C 1
ATOM 1392 O O . GLU A 1 173 ? -11.402 -0.700 17.355 1.00 98.38 173 GLU A O 1
ATOM 1397 N N . SER A 1 174 ? -12.135 0.558 15.652 1.00 98.25 174 SER A N 1
ATOM 1398 C CA . SER A 1 174 ? -13.543 0.541 16.080 1.00 98.25 174 SER A CA 1
ATOM 1399 C C . SER A 1 174 ? -14.114 -0.876 16.224 1.00 98.25 174 SER A C 1
ATOM 1401 O O . SER A 1 174 ? -14.901 -1.146 17.133 1.00 98.25 174 SER A O 1
ATOM 1403 N N . THR A 1 175 ? -13.705 -1.829 15.377 1.00 98.38 175 THR A N 1
ATOM 1404 C CA . THR A 1 175 ? -14.119 -3.235 15.541 1.00 98.38 175 THR A CA 1
ATOM 1405 C C . THR A 1 175 ? -13.510 -3.887 16.782 1.00 98.38 175 THR A C 1
ATOM 1407 O O . THR A 1 175 ? -14.188 -4.677 17.446 1.00 98.38 175 THR A O 1
ATOM 1410 N N . ALA A 1 176 ? -12.265 -3.551 17.130 1.00 98.31 176 ALA A N 1
ATOM 1411 C CA . ALA A 1 176 ? -11.618 -4.027 18.347 1.00 98.31 176 ALA A CA 1
ATOM 1412 C C . ALA A 1 176 ? -12.255 -3.407 19.601 1.00 98.31 176 ALA A C 1
ATOM 1414 O O . ALA A 1 176 ? -12.536 -4.126 20.563 1.00 98.31 176 ALA A O 1
ATOM 1415 N N . GLU A 1 177 ? -12.554 -2.107 19.573 1.00 98.31 177 GLU A N 1
ATOM 1416 C CA . GLU A 1 177 ? -13.278 -1.405 20.637 1.00 98.31 177 GLU A CA 1
ATOM 1417 C C . GLU A 1 177 ? -14.671 -1.992 20.853 1.00 98.31 177 GLU A C 1
ATOM 1419 O O . GLU A 1 177 ? -15.045 -2.312 21.979 1.00 98.31 177 GLU A O 1
ATOM 1424 N N . LEU A 1 178 ? -15.422 -2.227 19.775 1.00 98.38 178 LEU A N 1
ATOM 1425 C CA . LEU A 1 178 ? -16.741 -2.850 19.845 1.00 98.38 178 LEU A CA 1
ATOM 1426 C C . LEU A 1 178 ? -16.668 -4.239 20.487 1.00 98.38 178 LEU A C 1
ATOM 1428 O O . LEU A 1 178 ? -17.477 -4.557 21.361 1.00 98.38 178 LEU A O 1
ATOM 1432 N N . ALA A 1 179 ? -15.685 -5.058 20.108 1.00 98.19 179 ALA A N 1
ATOM 1433 C CA . ALA A 1 179 ? -15.465 -6.354 20.743 1.00 98.19 179 ALA A CA 1
ATOM 1434 C C . ALA A 1 179 ? -15.098 -6.209 22.233 1.00 98.19 179 ALA A C 1
ATOM 1436 O O . ALA A 1 179 ? -15.562 -6.996 23.064 1.00 98.19 179 ALA A O 1
ATOM 1437 N N . CYS A 1 180 ? -14.305 -5.199 22.597 1.00 98.25 180 CYS A N 1
ATOM 1438 C CA . CYS A 1 180 ? -13.975 -4.891 23.987 1.00 98.25 180 CYS A CA 1
ATOM 1439 C C . CYS A 1 180 ? -15.231 -4.521 24.790 1.00 98.25 180 CYS A C 1
ATOM 1441 O O . CYS A 1 180 ? -15.501 -5.134 25.825 1.00 98.25 180 CYS A O 1
ATOM 1443 N N . PHE A 1 181 ? -16.058 -3.604 24.282 1.00 98.44 181 PHE A N 1
ATOM 1444 C CA . PHE A 1 181 ? -17.292 -3.178 24.942 1.00 98.44 181 PHE A CA 1
ATOM 1445 C C . PHE A 1 181 ? -18.321 -4.300 25.057 1.00 98.44 181 PHE A C 1
ATOM 1447 O O . PHE A 1 181 ? -18.985 -4.408 26.086 1.00 98.44 181 PHE A O 1
ATOM 1454 N N . GLN A 1 182 ? -18.428 -5.182 24.062 1.00 98.25 182 GLN A N 1
ATOM 1455 C CA . GLN A 1 182 ? -19.287 -6.364 24.156 1.00 98.25 182 GLN A CA 1
ATOM 1456 C C . GLN A 1 182 ? -18.844 -7.305 25.281 1.00 98.25 182 GLN A C 1
ATOM 1458 O O . GLN A 1 182 ? -19.677 -7.774 26.059 1.00 98.25 182 GLN A O 1
ATOM 1463 N N . ASN A 1 183 ? -17.539 -7.556 25.410 1.00 97.81 183 ASN A N 1
ATOM 1464 C CA . ASN A 1 183 ? -17.007 -8.358 26.513 1.00 97.81 183 ASN A CA 1
ATOM 1465 C C . ASN A 1 183 ? -17.209 -7.664 27.866 1.00 97.81 183 ASN A C 1
ATOM 1467 O O . ASN A 1 183 ? -17.625 -8.302 28.834 1.00 97.81 183 ASN A O 1
ATOM 1471 N N . LEU A 1 184 ? -16.966 -6.353 27.936 1.00 98.12 184 LEU A N 1
ATOM 1472 C CA . LEU A 1 184 ? -17.177 -5.565 29.148 1.00 98.12 184 LEU A CA 1
ATOM 1473 C C . LEU A 1 184 ? -18.647 -5.592 29.579 1.00 98.12 184 LEU A C 1
ATOM 1475 O O . LEU A 1 184 ? -18.931 -5.825 30.750 1.00 98.12 184 LEU A O 1
ATOM 1479 N N . GLN A 1 185 ? -19.579 -5.446 28.636 1.00 98.06 185 GLN A N 1
ATOM 1480 C CA . GLN A 1 185 ? -21.013 -5.543 28.891 1.00 98.06 185 GLN A CA 1
ATOM 1481 C C . GLN A 1 185 ? -21.384 -6.913 29.468 1.00 98.06 185 GLN A C 1
ATOM 1483 O O . GLN A 1 185 ? -22.112 -6.985 30.456 1.00 98.06 185 GLN A O 1
ATOM 1488 N N . GLN A 1 186 ? -20.887 -8.006 28.885 1.00 97.25 186 GLN A N 1
ATOM 1489 C CA . GLN A 1 186 ? -21.163 -9.354 29.391 1.00 97.25 186 GLN A CA 1
ATOM 1490 C C . GLN A 1 186 ? -20.633 -9.546 30.816 1.00 97.25 186 GLN A C 1
ATOM 1492 O O . GLN A 1 186 ? -21.348 -10.067 31.675 1.00 97.25 186 GLN A O 1
ATOM 1497 N N . ASN A 1 187 ? -19.413 -9.079 31.079 1.00 97.44 187 ASN A N 1
ATOM 1498 C CA . ASN A 1 187 ? -18.804 -9.148 32.403 1.00 97.44 187 ASN A CA 1
ATOM 1499 C C . ASN A 1 187 ? -19.573 -8.305 33.426 1.00 97.44 187 ASN A C 1
ATOM 1501 O O . ASN A 1 187 ? -19.849 -8.784 34.526 1.00 97.44 187 ASN A O 1
ATOM 1505 N N . GLU A 1 188 ? -19.985 -7.091 33.060 1.00 97.56 188 GLU A N 1
ATOM 1506 C CA . GLU A 1 188 ? -20.738 -6.206 33.948 1.00 97.56 188 GLU A CA 1
ATOM 1507 C C . GLU A 1 188 ? -22.132 -6.763 34.245 1.00 97.56 188 GLU A C 1
ATOM 1509 O O . GLU A 1 188 ? -22.573 -6.744 35.390 1.00 97.56 188 GLU A O 1
ATOM 1514 N N . MET A 1 189 ? -22.799 -7.371 33.261 1.00 97.06 189 MET A N 1
ATOM 1515 C CA . MET A 1 189 ? -24.083 -8.049 33.469 1.00 97.06 189 MET A CA 1
ATOM 1516 C C . MET A 1 189 ? -23.983 -9.219 34.458 1.00 97.06 189 MET A C 1
ATOM 1518 O O . MET A 1 189 ? -24.940 -9.486 35.187 1.00 97.06 189 MET A O 1
ATOM 1522 N N . LEU A 1 190 ? -22.854 -9.933 34.497 1.00 96.38 190 LEU A N 1
ATOM 1523 C CA . LEU A 1 190 ? -22.606 -10.980 35.493 1.00 96.38 190 LEU A CA 1
ATOM 1524 C C . LEU A 1 190 ? -22.262 -10.383 36.862 1.00 96.38 190 LEU A C 1
ATOM 1526 O O . LEU A 1 190 ? -22.831 -10.803 37.872 1.00 96.38 190 LEU A O 1
ATOM 1530 N N . ALA A 1 191 ? -21.384 -9.381 36.895 1.00 97.44 191 ALA A N 1
ATOM 1531 C CA . ALA A 1 191 ? -20.980 -8.707 38.124 1.00 97.44 191 ALA A CA 1
ATOM 1532 C C . ALA A 1 191 ? -22.161 -8.002 38.814 1.00 97.44 191 ALA A C 1
ATOM 1534 O O . ALA A 1 191 ? -22.258 -8.026 40.040 1.00 97.44 191 ALA A O 1
ATOM 1535 N N . LEU A 1 192 ? -23.089 -7.425 38.046 1.00 97.38 192 LEU A N 1
ATOM 1536 C CA . LEU A 1 192 ? -24.305 -6.789 38.551 1.00 97.38 192 LEU A CA 1
ATOM 1537 C C . LEU A 1 192 ? -25.215 -7.795 39.265 1.00 97.38 192 LEU A C 1
ATOM 1539 O O . LEU A 1 192 ? -25.712 -7.502 40.350 1.00 97.38 192 LEU A O 1
ATOM 1543 N N . LYS A 1 193 ? -25.403 -8.995 38.698 1.00 97.25 193 LYS A N 1
ATOM 1544 C CA . LYS A 1 193 ? -26.197 -10.056 39.341 1.00 97.25 193 LYS A CA 1
ATOM 1545 C C . LYS A 1 193 ? -25.597 -10.459 40.685 1.00 97.25 193 LYS A C 1
ATOM 1547 O O . LYS A 1 193 ? -26.316 -10.504 41.674 1.00 97.25 193 LYS A O 1
ATOM 1552 N N . GLN A 1 194 ? -24.281 -10.666 40.733 1.00 96.62 194 GLN A N 1
ATOM 1553 C CA . GLN A 1 194 ? -23.583 -11.007 41.976 1.00 96.62 194 GLN A CA 1
ATOM 1554 C C . GLN A 1 194 ? -23.686 -9.887 43.019 1.00 96.62 194 GLN A C 1
ATOM 1556 O O . GLN A 1 194 ? -23.940 -10.157 44.191 1.00 96.62 194 GLN A O 1
ATOM 1561 N N . ARG A 1 195 ? -23.536 -8.622 42.599 1.00 97.88 195 ARG A N 1
ATOM 1562 C CA . ARG A 1 195 ? -23.712 -7.457 43.480 1.00 97.88 195 ARG A CA 1
ATOM 1563 C C . ARG A 1 195 ? -25.128 -7.383 44.051 1.00 97.88 195 ARG A C 1
ATOM 1565 O O . ARG A 1 195 ? -25.270 -7.160 45.249 1.00 97.88 195 ARG A O 1
ATOM 1572 N N . LEU A 1 196 ? -26.153 -7.600 43.225 1.00 97.50 196 LEU A N 1
ATOM 1573 C CA . LEU A 1 196 ? -27.549 -7.635 43.670 1.00 97.50 196 LEU A CA 1
ATOM 1574 C C . LEU A 1 196 ? -27.798 -8.768 44.666 1.00 97.50 196 LEU A C 1
ATOM 1576 O O . LEU A 1 196 ? -28.390 -8.530 45.712 1.00 97.50 196 LEU A O 1
ATOM 1580 N N . GLU A 1 197 ? -27.322 -9.979 44.377 1.00 96.88 197 GLU A N 1
ATOM 1581 C CA . GLU A 1 197 ? -27.465 -11.129 45.279 1.00 96.88 197 GLU A CA 1
ATOM 1582 C C . GLU A 1 197 ? -26.793 -10.878 46.634 1.00 96.88 197 GLU A C 1
ATOM 1584 O O . GLU A 1 197 ? -27.390 -11.147 47.676 1.00 96.88 197 GLU A O 1
ATOM 1589 N N . MET A 1 198 ? -25.587 -10.303 46.627 1.00 97.62 198 MET A N 1
ATOM 1590 C CA . MET A 1 198 ? -24.874 -9.913 47.843 1.00 97.62 198 MET A CA 1
ATOM 1591 C C . MET A 1 198 ? -25.659 -8.864 48.641 1.00 97.62 198 MET A C 1
ATOM 1593 O O . MET A 1 198 ? -25.903 -9.061 49.827 1.00 97.62 198 MET A O 1
ATOM 1597 N N . GLN A 1 199 ? -26.128 -7.793 47.992 1.00 97.50 199 GLN A N 1
ATOM 1598 C CA . GLN A 1 199 ? -26.917 -6.754 48.660 1.00 97.50 199 GLN A CA 1
ATOM 1599 C C . GLN A 1 199 ? -28.244 -7.287 49.212 1.00 97.50 199 GLN A C 1
ATOM 1601 O O . GLN A 1 199 ? -28.644 -6.916 50.311 1.00 97.50 199 GLN A O 1
ATOM 1606 N N . MET A 1 200 ? -28.925 -8.177 48.486 1.00 97.75 200 MET A N 1
ATOM 1607 C CA . MET A 1 200 ? -30.149 -8.818 48.973 1.00 97.75 200 MET A CA 1
ATOM 1608 C C . MET A 1 200 ? -29.878 -9.706 50.191 1.00 97.75 200 MET A C 1
ATOM 1610 O O . MET A 1 200 ? -30.680 -9.715 51.124 1.00 97.75 200 MET A O 1
ATOM 1614 N N . ALA A 1 201 ? -28.757 -10.432 50.203 1.00 97.25 201 ALA A N 1
ATOM 1615 C CA . ALA A 1 201 ? -28.346 -11.218 51.360 1.00 97.25 201 ALA A CA 1
ATOM 1616 C C . ALA A 1 201 ? -28.058 -10.316 52.570 1.00 97.25 201 ALA A C 1
ATOM 1618 O O . ALA A 1 201 ? -28.563 -10.588 53.659 1.00 97.25 201 ALA A O 1
ATOM 1619 N N . ASP A 1 202 ? -27.329 -9.216 52.376 1.00 97.44 202 ASP A N 1
ATOM 1620 C CA . ASP A 1 202 ? -27.031 -8.252 53.438 1.00 97.44 202 ASP A CA 1
ATOM 1621 C C . ASP A 1 202 ? -28.317 -7.644 54.016 1.00 97.44 202 ASP A C 1
ATOM 1623 O O . ASP A 1 202 ? -28.509 -7.653 55.234 1.0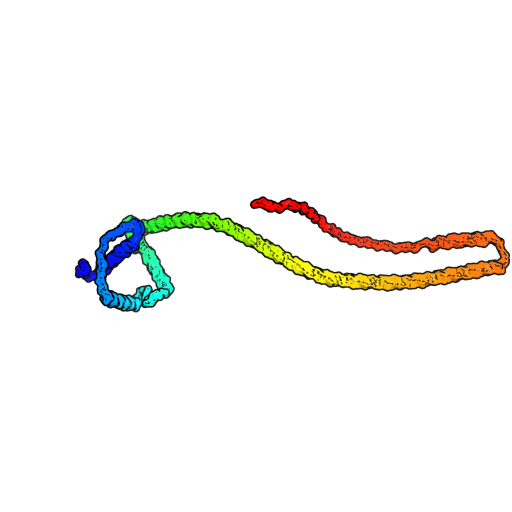0 97.44 202 ASP A O 1
ATOM 1627 N N . VAL A 1 203 ? -29.253 -7.214 53.161 1.00 97.94 203 VAL A N 1
ATOM 1628 C CA . VAL A 1 203 ? -30.567 -6.705 53.593 1.00 97.94 203 VAL A CA 1
ATOM 1629 C C . VAL A 1 203 ? -31.329 -7.764 54.389 1.00 97.94 203 VAL A C 1
ATOM 1631 O O . VAL A 1 203 ? -31.793 -7.468 55.485 1.00 97.94 203 VAL A O 1
ATOM 1634 N N . ALA A 1 204 ? -31.385 -9.013 53.921 1.00 97.38 204 ALA A N 1
ATOM 1635 C CA . ALA A 1 204 ? -32.065 -10.089 54.644 1.00 97.38 204 ALA A CA 1
ATOM 1636 C C . ALA A 1 204 ? -31.432 -10.367 56.023 1.00 97.38 204 ALA A C 1
ATOM 1638 O O . ALA A 1 204 ? -32.137 -10.611 57.007 1.00 97.38 204 ALA A O 1
ATOM 1639 N N . THR A 1 205 ? -30.098 -10.304 56.131 1.00 97.31 205 THR A N 1
ATOM 1640 C CA . THR A 1 205 ? -29.424 -10.440 57.432 1.00 97.31 205 THR A CA 1
ATOM 1641 C C . THR A 1 205 ? -29.774 -9.280 58.360 1.00 97.31 205 THR A C 1
ATOM 1643 O O . THR A 1 205 ? -30.055 -9.512 59.541 1.00 97.31 205 THR A O 1
ATOM 1646 N N . GLN A 1 206 ? -29.844 -8.056 57.834 1.00 97.06 206 GLN A N 1
ATOM 1647 C CA . GLN A 1 206 ? -30.191 -6.873 58.609 1.00 97.06 206 GLN A CA 1
ATOM 1648 C C . GLN A 1 206 ? -31.655 -6.893 59.058 1.00 97.06 206 GLN A C 1
ATOM 1650 O O . GLN A 1 206 ? -31.922 -6.629 60.228 1.00 97.06 206 GLN A O 1
ATOM 1655 N N . GLU A 1 207 ? -32.584 -7.304 58.194 1.00 97.56 207 GLU A N 1
ATOM 1656 C CA . GLU A 1 207 ? -33.995 -7.512 58.539 1.00 97.56 207 GLU A CA 1
ATOM 1657 C C . GLU A 1 207 ? -34.151 -8.554 59.655 1.00 97.56 207 GLU A C 1
ATOM 1659 O O . GLU A 1 207 ? -34.895 -8.345 60.616 1.00 97.56 207 GLU A O 1
ATOM 1664 N N . SER A 1 208 ? -33.407 -9.666 59.585 1.00 96.75 208 SER A N 1
ATOM 1665 C CA . SER A 1 208 ? -33.443 -10.695 60.633 1.00 96.75 208 SER A CA 1
ATOM 1666 C C . SER A 1 208 ? -32.940 -10.166 61.982 1.00 96.75 208 SER A C 1
ATOM 1668 O O . SER A 1 208 ? -33.530 -10.447 63.030 1.00 96.75 208 SER A O 1
ATOM 1670 N N . ARG A 1 209 ? -31.882 -9.344 61.956 1.00 97.44 209 ARG A N 1
ATOM 1671 C CA . ARG A 1 209 ? -31.303 -8.711 63.142 1.00 97.44 209 ARG A CA 1
ATOM 1672 C C . ARG A 1 209 ? -32.242 -7.662 63.728 1.00 97.44 209 ARG A C 1
ATOM 1674 O O . ARG A 1 209 ? -32.411 -7.619 64.945 1.00 97.44 209 ARG A O 1
ATOM 1681 N N . GLU A 1 210 ? -32.863 -6.847 62.883 1.00 97.25 210 GLU A N 1
ATOM 1682 C CA . GLU A 1 210 ? -33.844 -5.851 63.299 1.00 97.25 210 GLU A CA 1
ATOM 1683 C C . GLU A 1 210 ? -35.067 -6.523 63.927 1.00 97.25 210 GLU A C 1
ATOM 1685 O O . GLU A 1 210 ? -35.460 -6.160 65.034 1.00 97.25 210 GLU A O 1
ATOM 1690 N N . SER A 1 211 ? -35.612 -7.567 63.296 1.00 97.25 211 SER A N 1
ATOM 1691 C CA . SER A 1 211 ? -36.728 -8.332 63.856 1.00 97.25 211 SER A CA 1
ATOM 1692 C C . SER A 1 211 ? -36.382 -8.928 65.226 1.00 97.25 211 SER A C 1
ATOM 1694 O O . SER A 1 211 ? -37.230 -8.930 66.120 1.00 97.25 211 SER A O 1
ATOM 1696 N N . ALA A 1 212 ? -35.165 -9.447 65.414 1.00 96.50 212 ALA A N 1
ATOM 1697 C CA . ALA A 1 212 ? -34.728 -9.964 66.711 1.00 96.50 212 ALA A CA 1
ATOM 1698 C C . ALA A 1 212 ? -34.655 -8.848 67.769 1.00 96.50 212 ALA A C 1
ATOM 1700 O O . ALA A 1 212 ? -35.210 -8.994 68.859 1.00 96.50 212 ALA A O 1
ATOM 1701 N N . LEU A 1 213 ? -34.059 -7.702 67.424 1.00 96.88 213 LEU A N 1
ATOM 1702 C CA . LEU A 1 213 ? -33.969 -6.535 68.309 1.00 96.88 213 LEU A CA 1
ATOM 1703 C C . LEU A 1 213 ? -35.347 -5.973 68.679 1.00 96.88 213 LEU A C 1
ATOM 1705 O O . LEU A 1 213 ? -35.581 -5.654 69.841 1.00 96.88 213 LEU A O 1
ATOM 1709 N N . GLN A 1 214 ? -36.278 -5.890 67.726 1.00 96.56 214 GLN A N 1
ATOM 1710 C CA . GLN A 1 214 ? -37.651 -5.448 67.982 1.00 96.56 214 GLN A CA 1
ATOM 1711 C C . GLN A 1 214 ? -38.385 -6.403 68.938 1.00 96.56 214 GLN A C 1
ATOM 1713 O O . GLN A 1 214 ? -39.109 -5.952 69.828 1.00 96.56 214 GLN A O 1
ATOM 1718 N N . GLN A 1 215 ? -38.190 -7.720 68.798 1.00 96.44 215 GLN A N 1
ATOM 1719 C CA . GLN A 1 215 ? -38.758 -8.706 69.724 1.00 96.44 215 GLN A CA 1
ATOM 1720 C C . GLN A 1 215 ? -38.180 -8.564 71.134 1.00 96.44 215 GLN A C 1
ATOM 1722 O O . GLN A 1 215 ? -38.933 -8.629 72.106 1.00 96.44 215 GLN A O 1
ATOM 1727 N N . ASP A 1 216 ? -36.870 -8.363 71.256 1.00 96.31 216 ASP A N 1
ATOM 1728 C CA . ASP A 1 216 ? -36.219 -8.189 72.554 1.00 96.31 216 ASP A CA 1
ATOM 1729 C C . ASP A 1 216 ? -36.610 -6.864 73.215 1.00 96.31 216 ASP A C 1
ATOM 1731 O O . ASP A 1 216 ? -36.903 -6.842 74.409 1.00 96.31 216 ASP A O 1
ATOM 1735 N N . TYR A 1 217 ? -36.738 -5.786 72.439 1.00 96.81 217 TYR A N 1
ATOM 1736 C CA . TYR A 1 217 ? -37.269 -4.514 72.925 1.00 96.81 217 TYR A CA 1
ATOM 1737 C C . TYR A 1 217 ? -38.705 -4.659 73.440 1.00 96.81 217 TYR A C 1
ATOM 1739 O O . TYR A 1 217 ? -39.021 -4.186 74.529 1.00 96.81 217 TYR A O 1
ATOM 1747 N N . LYS A 1 218 ? -39.564 -5.381 72.707 1.00 96.25 218 LYS A N 1
ATOM 1748 C CA . LYS A 1 218 ? -40.940 -5.657 73.136 1.00 96.25 218 LYS A CA 1
ATOM 1749 C C . LYS A 1 218 ? -40.989 -6.432 74.457 1.00 96.25 218 LYS A C 1
ATOM 1751 O O . LYS A 1 218 ? -41.804 -6.100 75.311 1.00 96.25 218 LYS A O 1
ATOM 1756 N N . LYS A 1 219 ? -40.124 -7.438 74.649 1.00 95.69 219 LYS A N 1
ATOM 1757 C CA . LYS A 1 219 ? -40.013 -8.157 75.935 1.00 95.69 219 LYS A CA 1
ATOM 1758 C C . LYS A 1 219 ? -39.581 -7.212 77.055 1.00 95.69 219 LYS A C 1
ATOM 1760 O O . LYS A 1 219 ? -40.213 -7.192 78.101 1.00 95.69 219 LYS A O 1
ATOM 1765 N N . LEU A 1 220 ? -38.559 -6.392 76.808 1.00 95.12 220 LEU A N 1
ATOM 1766 C CA . LEU A 1 220 ? -38.038 -5.455 77.802 1.00 95.12 220 LEU A CA 1
ATOM 1767 C C . LEU A 1 220 ? -39.074 -4.392 78.200 1.00 95.12 220 LEU A C 1
ATOM 1769 O O . LEU A 1 220 ? -39.126 -3.998 79.361 1.00 95.12 220 LEU A O 1
ATOM 1773 N N . GLN A 1 221 ? -39.921 -3.951 77.264 1.00 95.06 221 GLN A N 1
ATOM 1774 C CA . GLN A 1 221 ? -41.059 -3.080 77.571 1.00 95.06 221 GLN A CA 1
ATOM 1775 C C . GLN A 1 221 ? -42.076 -3.764 78.490 1.00 95.06 221 GLN A C 1
ATOM 1777 O O . GLN A 1 221 ? -42.497 -3.147 79.464 1.00 95.06 221 GLN A O 1
ATOM 1782 N N . MET A 1 222 ? -42.424 -5.030 78.232 1.00 94.44 222 MET A N 1
ATOM 1783 C CA . MET A 1 222 ? -43.324 -5.794 79.108 1.00 94.44 222 MET A CA 1
ATOM 1784 C C . MET A 1 222 ? -42.725 -5.971 80.511 1.00 94.44 222 MET A C 1
ATOM 1786 O O . MET A 1 222 ? -43.404 -5.723 81.502 1.00 94.44 222 MET A O 1
ATOM 1790 N N . ASP A 1 223 ? -41.437 -6.316 80.601 1.00 93.81 223 ASP A N 1
ATOM 1791 C CA . ASP A 1 223 ? -40.737 -6.446 81.885 1.00 93.81 223 ASP A CA 1
ATOM 1792 C C . ASP A 1 223 ? -40.715 -5.109 82.652 1.00 93.81 223 ASP A C 1
ATOM 1794 O O . ASP A 1 223 ? -40.875 -5.072 83.874 1.00 93.81 223 ASP A O 1
ATOM 1798 N N . LEU A 1 224 ? -40.533 -3.988 81.945 1.00 93.62 224 LEU A N 1
ATOM 1799 C CA . LEU A 1 224 ? -40.564 -2.652 82.536 1.00 93.62 224 LEU A CA 1
ATOM 1800 C C . LEU A 1 224 ? -41.965 -2.289 83.048 1.00 93.62 224 LEU A C 1
ATOM 1802 O O . LEU A 1 224 ? -42.084 -1.779 84.165 1.00 93.62 224 LEU A O 1
ATOM 1806 N N . GLU A 1 225 ? -43.014 -2.574 82.275 1.00 92.75 225 GLU A N 1
ATOM 1807 C CA . GLU A 1 225 ? -44.411 -2.409 82.691 1.00 92.75 225 GLU A CA 1
ATOM 1808 C C . GLU A 1 225 ? -44.715 -3.237 83.951 1.00 92.75 225 GLU A C 1
ATOM 1810 O O . GLU A 1 225 ? -45.223 -2.688 84.932 1.00 92.75 225 GLU A O 1
ATOM 1815 N N . ASP A 1 226 ? -44.300 -4.506 83.991 1.00 92.38 226 ASP A N 1
ATOM 1816 C CA . ASP A 1 226 ? -44.464 -5.394 85.148 1.00 92.38 226 ASP A CA 1
ATOM 1817 C C . ASP A 1 226 ? -43.747 -4.861 86.399 1.00 92.38 226 ASP A C 1
ATOM 1819 O O . ASP A 1 226 ? -44.300 -4.871 87.508 1.00 92.38 226 ASP A O 1
ATOM 1823 N N . VAL A 1 227 ? -42.517 -4.357 86.245 1.00 91.94 227 VAL A N 1
ATOM 1824 C CA . VAL A 1 227 ? -41.760 -3.745 87.347 1.00 91.94 227 VAL A CA 1
ATOM 1825 C C . VAL A 1 227 ? -42.440 -2.464 87.825 1.00 91.94 227 VAL A C 1
ATOM 1827 O O . VAL A 1 227 ? -42.563 -2.263 89.037 1.00 91.94 227 VAL A O 1
ATOM 1830 N N . MET A 1 228 ? -42.913 -1.610 86.916 1.00 89.94 228 MET A N 1
ATOM 1831 C CA . MET A 1 228 ? -43.640 -0.392 87.278 1.00 89.94 228 MET A CA 1
ATOM 1832 C C . MET A 1 228 ? -44.946 -0.710 88.009 1.00 89.94 228 MET A C 1
ATOM 1834 O O . MET A 1 228 ? -45.234 -0.103 89.044 1.00 89.94 228 MET A O 1
ATOM 1838 N N . GLU A 1 229 ? -45.705 -1.704 87.548 1.00 89.19 229 GLU A N 1
ATOM 1839 C CA . GLU A 1 229 ? -46.896 -2.186 88.243 1.00 89.19 229 GLU A CA 1
ATOM 1840 C C . GLU A 1 229 ? -46.568 -2.746 89.629 1.00 89.19 229 GLU A C 1
ATOM 1842 O O . GLU A 1 229 ? -47.275 -2.467 90.603 1.00 89.19 229 GLU A O 1
ATOM 1847 N N . ALA A 1 230 ? -45.501 -3.539 89.751 1.00 86.19 230 ALA A N 1
ATOM 1848 C CA . ALA A 1 230 ? -45.059 -4.079 91.030 1.00 86.19 230 ALA A CA 1
ATOM 1849 C C . ALA A 1 230 ? -44.648 -2.955 91.992 1.00 86.19 230 ALA A C 1
ATOM 1851 O O . ALA A 1 230 ? -45.028 -2.979 93.165 1.00 86.19 230 ALA A O 1
ATOM 1852 N N . GLN A 1 231 ? -43.932 -1.939 91.505 1.00 85.00 231 GLN A N 1
ATOM 1853 C CA . GLN A 1 231 ? -43.582 -0.750 92.279 1.00 85.00 231 GLN A CA 1
ATOM 1854 C C . GLN A 1 231 ? -44.823 0.059 92.679 1.00 85.00 231 GLN A C 1
ATOM 1856 O O . GLN A 1 231 ? -44.902 0.509 93.823 1.00 85.00 231 GLN A O 1
ATOM 1861 N N . ALA A 1 232 ? -45.819 0.203 91.800 1.00 82.81 232 ALA A N 1
ATOM 1862 C CA . ALA A 1 232 ? -47.091 0.855 92.109 1.00 82.81 232 ALA A CA 1
ATOM 1863 C C . ALA A 1 232 ? -47.863 0.093 93.200 1.00 82.81 232 ALA A C 1
ATOM 1865 O O . ALA A 1 232 ? -48.226 0.681 94.219 1.00 82.81 232 ALA A O 1
ATOM 1866 N N . LYS A 1 233 ? -48.000 -1.233 93.072 1.00 82.88 233 LYS A N 1
ATOM 1867 C CA . LYS A 1 233 ? -48.622 -2.109 94.084 1.00 82.88 233 LYS A CA 1
ATOM 1868 C C . LYS A 1 233 ? -47.867 -2.060 95.420 1.00 82.88 233 LYS A C 1
ATOM 1870 O O . LYS A 1 233 ? -48.483 -2.009 96.485 1.00 82.88 233 LYS A O 1
ATOM 1875 N N . GLN A 1 234 ? -46.531 -2.024 95.399 1.00 81.38 234 GLN A N 1
ATOM 1876 C CA . GLN A 1 234 ? -45.711 -1.847 96.604 1.00 81.38 234 GLN A CA 1
ATOM 1877 C C . GLN A 1 234 ? -45.903 -0.464 97.242 1.00 81.38 234 GLN A C 1
ATOM 1879 O O . GLN A 1 234 ? -45.996 -0.373 98.470 1.00 81.38 234 GLN A O 1
ATOM 1884 N N . ARG A 1 235 ? -45.995 0.604 96.439 1.00 73.88 235 ARG A N 1
ATOM 1885 C CA . ARG A 1 235 ? -46.298 1.968 96.904 1.00 73.88 235 ARG A CA 1
ATOM 1886 C C . ARG A 1 235 ? -47.684 2.029 97.547 1.00 73.88 235 ARG A C 1
ATOM 1888 O O . ARG A 1 235 ? -47.795 2.506 98.674 1.00 73.88 235 ARG A O 1
ATOM 1895 N N . GLU A 1 236 ? -48.710 1.467 96.915 1.00 76.06 236 GLU A N 1
ATOM 1896 C CA . GLU A 1 236 ? -50.063 1.370 97.478 1.00 76.06 236 GLU A CA 1
ATOM 1897 C C . GLU A 1 236 ? -50.095 0.557 98.776 1.00 76.06 236 GLU A C 1
ATOM 1899 O O . GLU A 1 236 ? -50.672 0.996 99.772 1.00 76.06 236 GLU A O 1
ATOM 1904 N N . ALA A 1 237 ? -49.418 -0.593 98.823 1.00 78.50 237 ALA A N 1
ATOM 1905 C CA . ALA A 1 237 ? -49.317 -1.409 100.031 1.00 78.50 237 ALA A CA 1
ATOM 1906 C C . ALA A 1 237 ? -48.565 -0.687 101.165 1.00 78.50 237 ALA A C 1
ATOM 1908 O O . ALA A 1 237 ? -48.932 -0.818 102.337 1.00 78.50 237 ALA A O 1
ATOM 1909 N N . ARG A 1 238 ? -47.528 0.099 100.842 1.00 75.75 238 ARG A N 1
ATOM 1910 C CA . ARG A 1 238 ? -46.793 0.943 101.796 1.00 75.75 238 ARG A CA 1
ATOM 1911 C C . ARG A 1 238 ? -47.684 2.068 102.327 1.00 75.75 238 ARG A C 1
ATOM 1913 O O . ARG A 1 238 ? -47.755 2.238 103.544 1.00 75.75 238 ARG A O 1
ATOM 1920 N N . LEU A 1 239 ? -48.430 2.755 101.462 1.00 68.06 239 LEU A N 1
ATOM 1921 C CA . LEU A 1 239 ? -49.410 3.776 101.849 1.00 68.06 239 LEU A CA 1
ATOM 1922 C C . LEU A 1 239 ? -50.546 3.186 102.699 1.00 68.06 239 LEU A C 1
ATOM 1924 O O . LEU A 1 239 ? -50.908 3.758 103.723 1.00 68.06 239 LEU A O 1
ATOM 1928 N N 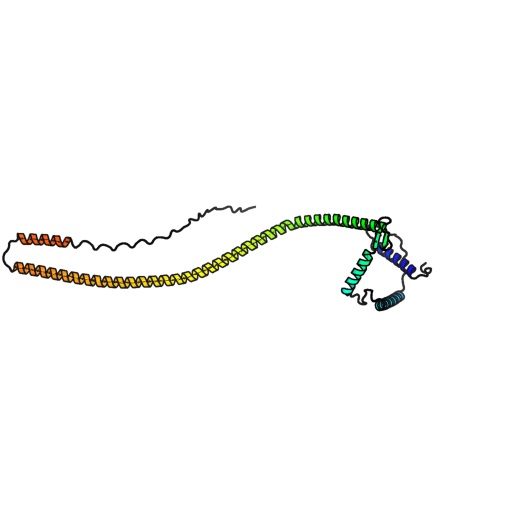. ALA A 1 240 ? -51.060 2.004 102.354 1.00 71.00 240 ALA A N 1
ATOM 1929 C CA . ALA A 1 240 ? -52.080 1.298 103.129 1.00 71.00 240 ALA A CA 1
ATOM 1930 C C . ALA A 1 240 ? -51.570 0.857 104.515 1.00 71.00 240 ALA A C 1
ATOM 1932 O O . ALA A 1 240 ? -52.313 0.924 105.498 1.00 71.00 240 ALA A O 1
ATOM 1933 N N . LYS A 1 241 ? -50.297 0.448 104.626 1.00 69.25 241 LYS A N 1
ATOM 1934 C CA . LYS A 1 241 ? -49.637 0.170 105.915 1.00 69.25 241 LYS A CA 1
ATOM 1935 C C . LYS A 1 241 ? -49.467 1.435 106.760 1.00 69.25 241 LYS A C 1
ATOM 1937 O O . LYS A 1 241 ? -49.739 1.376 107.958 1.00 69.25 241 LYS A O 1
ATOM 1942 N N . LEU A 1 242 ? -49.082 2.565 106.158 1.00 59.00 242 LEU A N 1
ATOM 1943 C CA . LEU A 1 242 ? -49.075 3.871 106.832 1.00 59.00 242 LEU A CA 1
ATOM 1944 C C . LEU A 1 242 ? -50.480 4.263 107.313 1.00 59.00 242 LEU A C 1
ATOM 1946 O O . LEU A 1 242 ? -50.631 4.704 108.443 1.00 59.00 242 LEU A O 1
ATOM 1950 N N . ARG A 1 243 ? -51.521 4.015 106.510 1.00 59.84 243 ARG A N 1
ATOM 1951 C CA . ARG A 1 243 ? -52.924 4.296 106.863 1.00 59.84 243 ARG A CA 1
ATOM 1952 C C . ARG A 1 243 ? -53.445 3.452 108.033 1.00 59.84 243 ARG A C 1
ATOM 1954 O O . ARG A 1 243 ? -54.280 3.923 108.797 1.00 59.84 243 ARG A O 1
ATOM 1961 N N . LYS A 1 244 ? -52.972 2.205 108.172 1.00 56.97 244 LYS A N 1
ATOM 1962 C CA . LYS A 1 244 ? -53.326 1.301 109.286 1.00 56.97 244 LYS A CA 1
ATOM 1963 C C . LYS A 1 244 ? -52.509 1.557 110.562 1.00 56.97 244 LYS A C 1
ATOM 1965 O O . LYS A 1 244 ? -53.000 1.268 111.651 1.00 56.97 244 LYS A O 1
ATOM 1970 N N . ARG A 1 245 ? -51.299 2.122 110.458 1.00 53.03 245 ARG A N 1
ATOM 1971 C CA . ARG A 1 245 ? -50.557 2.713 111.588 1.00 53.03 245 ARG A CA 1
ATOM 1972 C C . ARG A 1 245 ? -51.159 4.084 111.902 1.00 53.03 245 ARG A C 1
ATOM 1974 O O . ARG A 1 245 ? -50.682 5.101 111.421 1.00 53.03 245 ARG A O 1
ATOM 1981 N N . GLY A 1 246 ? -52.236 4.116 112.678 1.00 42.97 246 GLY A N 1
ATOM 1982 C CA . GLY A 1 246 ? -52.862 5.372 113.085 1.00 42.97 246 GLY A CA 1
ATOM 1983 C C . GLY A 1 246 ? -51.862 6.389 113.659 1.00 42.97 246 GLY A C 1
ATOM 1984 O O . GLY A 1 246 ? -51.130 6.073 114.596 1.00 42.97 246 GLY A O 1
ATOM 1985 N N . GLY A 1 247 ? -51.898 7.607 113.101 1.00 47.28 247 GLY A N 1
ATOM 1986 C CA . GLY A 1 247 ? -51.455 8.855 113.730 1.00 47.28 247 GLY A CA 1
ATOM 1987 C C . GLY A 1 247 ? -50.243 9.558 113.104 1.00 47.28 247 GLY A C 1
ATOM 1988 O O . GLY A 1 247 ? -49.144 9.403 113.620 1.00 47.28 247 GLY A O 1
ATOM 1989 N N . MET A 1 248 ? -50.445 10.415 112.088 1.00 38.00 248 MET A N 1
ATOM 1990 C CA . MET A 1 248 ? -49.623 11.627 111.870 1.00 38.00 248 MET A CA 1
ATOM 1991 C C . MET A 1 248 ? -50.284 12.635 110.906 1.00 38.00 248 MET A C 1
ATOM 1993 O O . MET A 1 248 ? -51.193 12.284 110.158 1.00 38.00 248 MET A O 1
ATOM 1997 N N . ARG A 1 249 ? -49.880 13.909 111.034 1.00 51.97 249 ARG A N 1
ATOM 1998 C CA . ARG A 1 249 ? -50.509 15.133 110.496 1.00 51.97 249 ARG A CA 1
ATOM 1999 C C . ARG A 1 249 ? -50.460 15.228 108.954 1.00 51.97 249 ARG A C 1
ATOM 2001 O O . ARG A 1 249 ? -49.504 14.747 108.358 1.00 51.97 249 ARG A O 1
ATOM 2008 N N . PRO A 1 250 ? -51.450 15.885 108.316 1.00 53.28 250 PRO A N 1
ATOM 2009 C CA . PRO A 1 250 ? -51.612 15.908 106.855 1.00 53.28 250 PRO A CA 1
ATOM 2010 C C . PRO A 1 250 ? -50.540 16.686 106.063 1.00 53.28 250 PRO A C 1
ATOM 2012 O O . PRO A 1 250 ? -50.416 16.451 104.867 1.00 53.28 250 PRO A O 1
ATOM 2015 N N . GLU A 1 251 ? -49.740 17.556 106.688 1.00 50.41 251 GLU A N 1
ATOM 2016 C CA . GLU A 1 251 ? -48.781 18.427 105.973 1.00 50.41 251 GLU A CA 1
ATOM 2017 C C . GLU A 1 251 ? -47.486 17.723 105.514 1.00 50.41 251 GLU A C 1
ATOM 2019 O O . GLU A 1 251 ? -46.872 18.140 104.536 1.00 50.41 251 GLU A O 1
ATOM 2024 N N . GLU A 1 252 ? -47.072 16.626 106.158 1.00 51.44 252 GLU A N 1
ATOM 2025 C CA . GLU A 1 252 ? -45.817 15.924 105.818 1.00 51.44 252 GLU A CA 1
ATOM 2026 C C . GLU A 1 252 ? -45.997 14.920 104.660 1.00 51.44 252 GLU A C 1
ATOM 2028 O O . GLU A 1 252 ? -45.055 14.632 103.922 1.00 51.44 252 GLU A O 1
ATOM 2033 N N . ALA A 1 253 ? -47.228 14.443 104.434 1.00 51.12 253 ALA A N 1
ATOM 2034 C CA . ALA A 1 253 ? -47.555 13.513 103.350 1.00 51.12 253 ALA A CA 1
ATOM 2035 C C . ALA A 1 253 ? -47.612 14.194 101.968 1.00 51.12 253 ALA A C 1
ATOM 2037 O O . ALA A 1 253 ? -47.258 13.577 100.963 1.00 51.12 253 ALA A O 1
ATOM 2038 N N . GLU A 1 254 ? -48.017 15.467 101.903 1.00 53.81 254 GLU A N 1
ATOM 2039 C CA . GLU A 1 254 ? -47.998 16.253 100.658 1.00 53.81 254 GLU A CA 1
ATOM 2040 C C . GLU A 1 254 ? -46.576 16.667 100.247 1.00 53.81 254 GLU A C 1
ATOM 2042 O O . GLU A 1 254 ? -46.279 16.738 99.052 1.00 53.81 254 GLU A O 1
ATOM 2047 N N . ALA A 1 255 ? -45.675 16.888 101.213 1.00 54.66 255 ALA A N 1
ATOM 2048 C CA . ALA A 1 255 ? -44.287 17.267 100.951 1.00 54.66 255 ALA A CA 1
ATOM 2049 C C . ALA A 1 255 ? -43.453 16.107 100.369 1.00 54.66 255 ALA A C 1
ATOM 2051 O O . ALA A 1 255 ? -42.715 16.312 99.403 1.00 54.66 255 ALA A O 1
ATOM 2052 N N . GLU A 1 256 ? -43.616 14.878 100.877 1.00 55.47 256 GLU A N 1
ATOM 2053 C CA . GLU A 1 256 ? -42.962 13.694 100.292 1.00 55.47 256 GLU A CA 1
ATOM 2054 C C . GLU A 1 256 ? -43.559 13.314 98.926 1.00 55.47 256 GLU A C 1
ATOM 2056 O O . GLU A 1 256 ? -42.819 12.924 98.023 1.00 55.47 256 GLU A O 1
ATOM 2061 N N . ALA A 1 257 ? -44.869 13.489 98.716 1.00 54.44 257 ALA A N 1
ATOM 2062 C CA . ALA A 1 257 ? -45.493 13.234 97.415 1.00 54.44 257 ALA A CA 1
ATOM 2063 C C . ALA A 1 257 ? -44.975 14.187 96.318 1.00 54.44 257 ALA A C 1
ATOM 2065 O O . ALA A 1 257 ? -44.726 13.750 95.192 1.00 54.44 257 ALA A O 1
ATOM 2066 N N . LYS A 1 258 ? -44.746 15.468 96.648 1.00 56.44 258 LYS A N 1
ATOM 2067 C CA . LYS A 1 258 ? -44.159 16.456 95.724 1.00 56.44 258 LYS A CA 1
ATOM 2068 C C . LYS A 1 258 ? 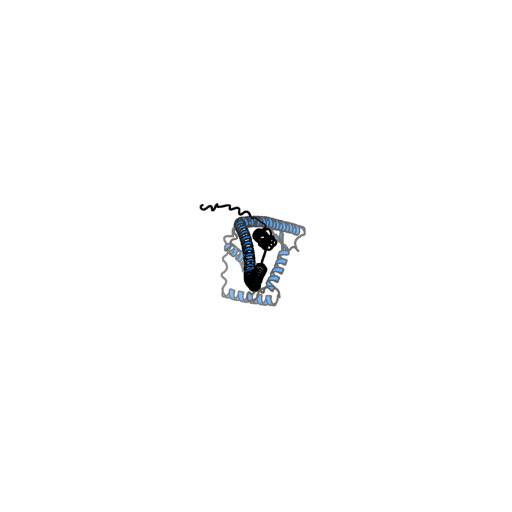-42.683 16.193 95.414 1.00 56.44 258 LYS A C 1
ATOM 2070 O O . LYS A 1 258 ? -42.291 16.312 94.258 1.00 56.44 258 LYS A O 1
ATOM 2075 N N . ALA A 1 259 ? -41.883 15.796 96.404 1.00 56.06 259 ALA A N 1
ATOM 2076 C CA . ALA A 1 259 ? -40.467 15.477 96.195 1.00 56.06 259 ALA A CA 1
ATOM 2077 C C . ALA A 1 259 ? -40.266 14.221 95.323 1.00 56.06 259 ALA A C 1
ATOM 2079 O O . ALA A 1 259 ? -39.323 14.144 94.540 1.00 56.06 259 ALA A O 1
ATOM 2080 N N . VAL A 1 260 ? -41.177 13.248 95.417 1.00 54.97 260 VAL A N 1
ATOM 2081 C CA . VAL A 1 260 ? -41.106 11.999 94.642 1.00 54.97 260 VAL A CA 1
ATOM 2082 C C . VAL A 1 260 ? -41.615 12.173 93.205 1.00 54.97 260 VAL A C 1
ATOM 2084 O O . VAL A 1 260 ? -41.064 11.551 92.299 1.00 54.97 260 VAL A O 1
ATOM 2087 N N . ALA A 1 261 ? -42.595 13.052 92.961 1.00 54.56 261 ALA A N 1
ATOM 2088 C CA . ALA A 1 261 ? -43.008 13.416 91.599 1.00 54.56 261 ALA A CA 1
ATOM 2089 C C . ALA A 1 261 ? -41.868 14.099 90.819 1.00 54.56 261 ALA A C 1
ATOM 2091 O O . ALA A 1 261 ? -41.664 13.817 89.643 1.00 54.56 261 ALA A O 1
ATOM 2092 N N . GLN A 1 262 ? -41.070 14.918 91.508 1.00 49.19 262 GLN A N 1
ATOM 2093 C CA . GLN A 1 262 ? -39.924 15.622 90.932 1.00 49.19 262 GLN A CA 1
ATOM 2094 C C . GLN A 1 262 ? -38.742 14.691 90.595 1.00 49.19 262 GLN A C 1
ATOM 2096 O O . GLN A 1 262 ? -37.926 15.024 89.744 1.00 49.19 262 GLN A O 1
ATOM 2101 N N . ALA A 1 263 ? -38.663 13.503 91.210 1.00 50.78 263 ALA A N 1
ATOM 2102 C CA . ALA A 1 263 ? -37.649 12.493 90.895 1.00 50.78 263 ALA A CA 1
ATOM 2103 C C . ALA A 1 263 ? -38.004 11.626 89.668 1.00 50.78 263 ALA A C 1
ATOM 2105 O O . ALA A 1 263 ? -37.106 11.064 89.051 1.00 50.78 263 ALA A O 1
ATOM 2106 N N . MET A 1 264 ? -39.287 11.528 89.288 1.00 50.19 264 MET A N 1
ATOM 2107 C CA . MET A 1 264 ? -39.719 10.805 88.077 1.00 50.19 264 MET A CA 1
ATOM 2108 C C . MET A 1 264 ? -39.519 11.607 86.782 1.00 50.19 264 MET A C 1
ATOM 2110 O O . MET A 1 264 ? -39.474 11.013 85.711 1.00 50.19 264 MET A O 1
ATOM 2114 N N . GLU A 1 265 ? -39.379 12.933 86.854 1.00 44.25 265 GLU A N 1
ATOM 2115 C CA . GLU A 1 265 ? -39.224 13.790 85.666 1.00 44.25 265 GLU A CA 1
ATOM 2116 C C . GLU A 1 265 ? -37.794 13.765 85.086 1.00 44.25 265 GLU A C 1
ATOM 2118 O O . GLU A 1 265 ? -37.585 14.124 83.931 1.00 44.25 265 GLU A O 1
ATOM 2123 N N . VAL A 1 266 ? -36.806 13.307 85.866 1.00 45.34 266 VAL A N 1
ATOM 2124 C CA . VAL A 1 266 ? -35.377 13.377 85.500 1.00 45.34 266 VAL A CA 1
ATOM 2125 C C . VAL A 1 266 ? -34.895 12.145 84.717 1.00 45.34 266 VAL A C 1
ATOM 2127 O O . VAL A 1 266 ? -33.926 12.245 83.974 1.00 45.34 266 VAL A O 1
ATOM 2130 N N . ASP A 1 267 ? -35.593 11.007 84.817 1.00 40.81 267 ASP A N 1
ATOM 2131 C CA . ASP A 1 267 ? -35.202 9.734 84.174 1.00 40.81 267 ASP A CA 1
ATOM 2132 C C . ASP A 1 267 ? -35.869 9.506 82.798 1.00 40.81 267 ASP A C 1
ATOM 2134 O O . ASP A 1 267 ? -35.630 8.501 82.134 1.00 40.81 267 ASP A O 1
ATOM 2138 N N . ALA A 1 268 ? -36.702 10.451 82.338 1.00 35.97 268 ALA A N 1
ATOM 2139 C CA . ALA A 1 268 ? -37.356 10.419 81.023 1.00 35.97 268 ALA A CA 1
ATOM 2140 C C . ALA A 1 268 ? -36.540 11.114 79.909 1.00 35.97 268 ALA A C 1
ATOM 2142 O O . ALA A 1 268 ? -37.028 11.287 78.789 1.00 35.97 268 ALA A O 1
ATOM 2143 N N . ALA A 1 269 ? -35.302 11.532 80.192 1.00 35.94 269 ALA A N 1
ATOM 2144 C CA . ALA A 1 269 ? -34.428 12.172 79.218 1.00 35.94 269 ALA A CA 1
ATOM 2145 C C . ALA A 1 269 ? -33.766 11.129 78.293 1.00 35.94 269 ALA A C 1
ATOM 2147 O O . ALA A 1 269 ? -32.656 10.682 78.539 1.00 35.94 269 ALA A O 1
ATOM 2148 N N . THR A 1 270 ? -34.492 10.800 77.220 1.00 35.44 270 THR A N 1
ATOM 2149 C CA . THR A 1 270 ? -34.030 10.470 75.853 1.00 35.44 270 THR A CA 1
ATOM 2150 C C . THR A 1 270 ? -32.861 9.476 75.701 1.00 35.44 270 THR A C 1
ATOM 2152 O O . THR A 1 270 ? -31.724 9.834 76.000 1.00 35.44 270 THR A O 1
ATOM 2155 N N . PRO A 1 271 ? -33.055 8.283 75.098 1.00 40.31 271 PRO A N 1
ATOM 2156 C CA . PRO A 1 271 ? -31.920 7.518 74.607 1.00 40.31 271 PRO A CA 1
ATOM 2157 C C . PRO A 1 271 ? -31.335 8.228 73.378 1.00 40.31 271 PRO A C 1
ATOM 2159 O O . PRO A 1 271 ? -32.003 8.444 72.366 1.00 40.31 271 PRO A O 1
ATOM 2162 N N . GLU A 1 272 ? -30.082 8.632 73.541 1.00 39.53 272 GLU A N 1
ATOM 2163 C CA . GLU A 1 272 ? -29.168 9.195 72.554 1.00 39.53 272 GLU A CA 1
ATOM 2164 C C . GLU A 1 272 ? -29.183 8.379 71.247 1.00 39.53 272 GLU A C 1
ATOM 2166 O O . GLU A 1 272 ? -29.046 7.153 71.255 1.00 39.53 272 GLU A O 1
ATOM 2171 N N . ALA A 1 273 ? -29.372 9.063 70.116 1.00 40.12 273 ALA A N 1
ATOM 2172 C CA . ALA A 1 273 ? -29.286 8.468 68.787 1.00 40.12 273 ALA A CA 1
ATOM 2173 C C . ALA A 1 273 ? -27.873 7.895 68.538 1.00 40.12 273 ALA A C 1
ATOM 2175 O O . ALA A 1 273 ? -26.890 8.505 68.966 1.00 40.12 273 ALA A O 1
ATOM 2176 N N . PRO A 1 274 ? -27.736 6.754 67.834 1.00 46.75 274 PRO A N 1
ATOM 2177 C CA . PRO A 1 274 ? -26.426 6.180 67.545 1.00 46.75 274 PRO A CA 1
ATOM 2178 C C . PRO A 1 274 ? -25.585 7.128 66.667 1.00 46.75 274 PRO A C 1
ATOM 2180 O O . PRO A 1 274 ? -26.140 7.867 65.847 1.00 46.75 274 PRO A O 1
ATOM 2183 N N . PRO A 1 275 ? -24.247 7.128 66.825 1.00 44.28 275 PRO A N 1
ATOM 2184 C CA . PRO A 1 275 ? -23.371 8.047 66.115 1.00 44.28 275 PRO A CA 1
ATOM 2185 C C . PRO A 1 275 ? -23.405 7.764 64.612 1.00 44.28 275 PRO A C 1
ATOM 2187 O O . PRO A 1 275 ? -23.314 6.616 64.180 1.00 44.28 275 PRO A O 1
ATOM 2190 N N . ALA A 1 276 ? -23.528 8.837 63.832 1.00 39.81 276 ALA A N 1
ATOM 2191 C CA . ALA A 1 276 ? -23.480 8.813 62.380 1.00 39.81 276 ALA A CA 1
ATOM 2192 C C . ALA A 1 276 ? -22.203 8.119 61.873 1.00 39.81 276 ALA A C 1
ATOM 2194 O O . ALA A 1 276 ? -21.094 8.417 62.323 1.00 39.81 276 ALA A O 1
ATOM 2195 N N . GLU A 1 277 ? -22.383 7.210 60.918 1.00 42.81 277 GLU A N 1
ATOM 2196 C CA . GLU A 1 277 ? -21.311 6.552 60.178 1.00 42.81 277 GLU A CA 1
ATOM 2197 C C . GLU A 1 277 ? -20.385 7.584 59.502 1.00 42.81 277 GLU A C 1
ATOM 2199 O O . GLU A 1 277 ? -20.840 8.653 59.072 1.00 42.81 277 GLU A O 1
ATOM 2204 N N . PRO A 1 278 ? -19.074 7.300 59.387 1.00 43.12 278 PRO A N 1
ATOM 2205 C CA . PRO A 1 278 ? -18.159 8.180 58.682 1.00 43.12 278 PRO A CA 1
ATOM 2206 C C . PRO A 1 278 ? -18.521 8.202 57.194 1.00 43.12 278 PRO A C 1
ATOM 2208 O O . PRO A 1 278 ? -18.540 7.164 56.535 1.00 43.12 278 PRO A O 1
ATOM 2211 N N . LYS A 1 279 ? -18.784 9.404 56.668 1.00 38.09 279 LYS A N 1
ATOM 2212 C CA . LYS A 1 279 ? -18.956 9.663 55.234 1.00 38.09 279 LYS A CA 1
ATOM 2213 C C . LYS A 1 279 ? -17.849 8.964 54.443 1.00 38.09 279 LYS A C 1
ATOM 2215 O O . LYS A 1 279 ? -16.671 9.283 54.607 1.00 38.09 279 LYS A O 1
ATOM 2220 N N . ALA A 1 280 ? -18.253 8.037 53.579 1.00 36.25 280 ALA A N 1
ATOM 2221 C CA . ALA A 1 280 ? -17.411 7.512 52.523 1.00 36.25 280 ALA A CA 1
ATOM 2222 C C . ALA A 1 280 ? -16.871 8.686 51.694 1.00 36.25 280 ALA A C 1
ATOM 2224 O O . ALA A 1 280 ? -17.620 9.572 51.282 1.00 36.25 280 ALA A O 1
ATOM 2225 N N . ALA A 1 281 ? -15.554 8.703 51.511 1.00 41.28 281 ALA A N 1
ATOM 2226 C CA . ALA A 1 281 ? -14.883 9.607 50.600 1.00 41.28 281 ALA A CA 1
ATOM 2227 C C . ALA A 1 281 ? -15.362 9.320 49.171 1.00 41.28 281 ALA A C 1
ATOM 2229 O O . ALA A 1 281 ? -15.163 8.220 48.655 1.00 41.28 281 ALA A O 1
ATOM 2230 N N . GLU A 1 282 ? -15.988 10.312 48.547 1.00 42.31 282 GLU A N 1
ATOM 2231 C CA . GLU A 1 282 ? -16.208 10.335 47.105 1.00 42.31 282 GLU A CA 1
ATOM 2232 C C . GLU A 1 282 ? -14.839 10.365 46.398 1.00 42.31 282 GLU A C 1
ATOM 2234 O O . GLU A 1 282 ? -13.990 11.199 46.745 1.00 42.31 282 GLU A O 1
ATOM 2239 N N . PRO A 1 283 ? -14.570 9.475 45.428 1.00 41.03 283 PRO A N 1
ATOM 2240 C CA . PRO A 1 283 ? -13.437 9.654 44.539 1.00 41.03 283 PRO A CA 1
ATOM 2241 C C . PRO A 1 283 ? -13.724 10.836 43.607 1.00 41.03 283 PRO A C 1
ATOM 2243 O O . PRO A 1 283 ? -14.797 10.937 43.015 1.00 41.03 283 PRO A O 1
ATOM 2246 N N . LYS A 1 284 ? -12.739 11.731 43.497 1.00 41.50 284 LYS A N 1
ATOM 2247 C CA . LYS A 1 284 ? -12.689 12.813 42.512 1.00 41.50 284 LYS A CA 1
ATOM 2248 C C . LYS A 1 284 ? -12.992 12.261 41.115 1.00 41.50 284 LYS A C 1
ATOM 2250 O O . LYS A 1 284 ? -12.270 11.386 40.645 1.00 41.50 284 LYS A O 1
ATOM 2255 N N . ALA A 1 285 ? -14.026 12.795 40.472 1.00 38.06 285 ALA A N 1
ATOM 2256 C CA . ALA A 1 285 ? -14.145 12.764 39.024 1.00 38.06 285 ALA A CA 1
ATOM 2257 C C . ALA A 1 285 ? -13.241 13.876 38.481 1.00 38.06 285 ALA A C 1
ATOM 2259 O O . ALA A 1 285 ? -13.494 15.061 38.707 1.00 38.06 285 ALA A O 1
ATOM 2260 N N . ASP A 1 286 ? -12.141 13.457 37.868 1.00 40.47 286 ASP A N 1
ATOM 2261 C CA . ASP A 1 286 ? -11.343 14.290 36.985 1.00 40.47 286 ASP A CA 1
ATOM 2262 C C . ASP A 1 286 ? -12.123 14.575 35.688 1.00 40.47 286 ASP A C 1
ATOM 2264 O O . ASP A 1 286 ? -12.926 13.761 35.235 1.00 40.47 286 ASP A O 1
ATOM 2268 N N . GLU A 1 287 ? -11.789 15.729 35.109 1.00 43.28 287 GLU A N 1
ATOM 2269 C CA . GLU A 1 287 ? -11.877 16.066 33.683 1.00 43.28 287 GLU A CA 1
ATOM 2270 C C . GLU A 1 287 ? -13.235 16.543 33.135 1.00 43.28 287 GLU A C 1
ATOM 2272 O O . GLU A 1 287 ? -14.038 15.813 32.561 1.00 43.28 287 GLU A O 1
ATOM 2277 N N . ALA A 1 288 ? -13.434 17.859 33.264 1.00 40.12 288 ALA A N 1
ATOM 2278 C CA . ALA A 1 288 ? -14.217 18.637 32.319 1.00 40.12 288 ALA A CA 1
ATOM 2279 C C . ALA A 1 288 ? -13.489 18.631 30.964 1.00 40.12 288 ALA A C 1
ATOM 2281 O O . ALA A 1 288 ? -12.415 19.218 30.837 1.00 40.12 288 ALA A O 1
ATOM 2282 N N . VAL A 1 289 ? -14.073 17.954 29.979 1.00 45.38 289 VAL A N 1
ATOM 2283 C CA . VAL A 1 289 ? -13.801 18.195 28.562 1.00 45.38 289 VAL A CA 1
ATOM 2284 C C . VAL A 1 289 ? -14.761 19.299 28.134 1.00 45.38 289 VAL A C 1
ATOM 2286 O O . VAL A 1 289 ? -15.974 19.153 28.270 1.00 45.38 289 VAL A O 1
ATOM 2289 N N . GLU A 1 290 ? -14.202 20.427 27.709 1.00 47.38 290 GLU A N 1
ATOM 2290 C CA . GLU A 1 290 ? -14.931 21.492 27.026 1.00 47.38 290 GLU A CA 1
ATOM 2291 C C . GLU A 1 290 ? -15.416 20.941 25.674 1.00 47.38 290 GLU A C 1
ATOM 2293 O O . GLU A 1 290 ? -14.613 20.636 24.794 1.00 47.38 290 GLU A O 1
ATOM 2298 N N . GLU A 1 291 ? -16.730 20.758 25.538 1.00 44.59 291 GLU A N 1
ATOM 2299 C CA . GLU A 1 291 ? -17.401 20.721 24.237 1.00 44.59 291 GLU A CA 1
ATOM 2300 C C . GLU A 1 291 ? -17.396 22.159 23.694 1.00 44.59 291 GLU A C 1
ATOM 2302 O O . GLU A 1 291 ? -18.188 23.001 24.116 1.00 44.59 291 GLU A O 1
ATOM 2307 N N . GLU A 1 292 ? -16.446 22.461 22.806 1.00 47.34 292 GLU A N 1
ATOM 2308 C CA . GLU A 1 292 ? -16.594 23.556 21.847 1.00 47.34 292 GLU A CA 1
ATOM 2309 C C . GLU A 1 292 ? -17.519 23.060 20.727 1.00 47.34 292 GLU A C 1
ATOM 2311 O O . GLU A 1 292 ? -17.100 22.368 19.798 1.00 47.34 292 GLU A O 1
ATOM 2316 N N . ASP A 1 293 ? -18.803 23.386 20.873 1.00 40.53 293 ASP A N 1
ATOM 2317 C CA . ASP A 1 293 ? -19.764 23.452 19.778 1.00 40.53 293 ASP A CA 1
ATOM 2318 C C . ASP A 1 293 ? -19.356 24.614 18.853 1.00 40.53 293 ASP A C 1
ATOM 2320 O O . ASP A 1 293 ? -19.708 25.767 19.105 1.00 40.53 293 ASP A O 1
ATOM 2324 N N . ASP A 1 294 ? -18.601 24.320 17.792 1.00 43.97 294 ASP A N 1
ATOM 2325 C CA . ASP A 1 294 ? -18.522 25.193 16.618 1.00 43.97 294 ASP A CA 1
ATOM 2326 C C . ASP A 1 294 ? -19.465 24.639 15.543 1.00 43.97 294 ASP A C 1
ATOM 2328 O O . ASP A 1 294 ? -19.150 23.717 14.781 1.00 43.97 294 ASP A O 1
ATOM 2332 N N . ASP A 1 295 ? -20.664 25.216 15.563 1.00 44.81 295 ASP A N 1
ATOM 2333 C CA . ASP A 1 295 ? -21.697 25.147 14.542 1.00 44.81 295 ASP A CA 1
ATOM 2334 C C . ASP A 1 295 ? -21.170 25.561 13.153 1.00 44.81 295 ASP A C 1
ATOM 2336 O O . ASP A 1 295 ? -20.418 26.522 13.001 1.00 44.81 295 ASP A O 1
ATOM 2340 N N . ASP A 1 296 ? -21.685 24.850 12.148 1.00 44.88 296 ASP A N 1
ATOM 2341 C CA . ASP A 1 296 ? -22.131 25.370 10.853 1.00 44.88 296 ASP A CA 1
ATOM 2342 C C . ASP A 1 296 ? -21.156 26.193 9.990 1.00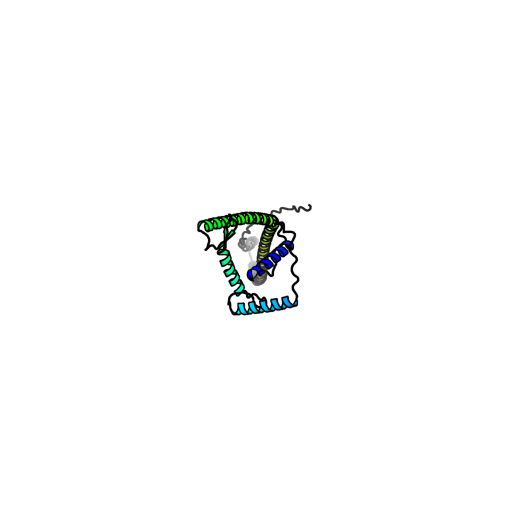 44.88 296 ASP A C 1
ATOM 2344 O O . ASP A 1 296 ? -21.023 27.400 10.138 1.00 44.88 296 ASP A O 1
ATOM 2348 N N . ASP A 1 297 ? -20.639 25.550 8.937 1.00 46.53 297 ASP A N 1
ATOM 2349 C CA . ASP A 1 297 ? -20.665 26.127 7.582 1.00 46.53 297 ASP A CA 1
ATOM 2350 C C . ASP A 1 297 ? -20.624 24.990 6.540 1.00 46.53 297 ASP A C 1
ATOM 2352 O O . ASP A 1 297 ? -19.590 24.603 5.985 1.00 46.53 297 ASP A O 1
ATOM 2356 N N . LEU A 1 298 ? -21.801 24.404 6.301 1.00 48.12 298 LEU A N 1
ATOM 2357 C CA . LEU A 1 298 ? -22.086 23.656 5.080 1.00 48.12 298 LEU A CA 1
ATOM 2358 C C . LEU A 1 298 ? -22.360 24.665 3.959 1.00 48.12 298 LEU A C 1
ATOM 2360 O O . LEU A 1 298 ? -23.493 25.107 3.777 1.00 48.12 298 LEU A O 1
ATOM 2364 N N . ASP A 1 299 ? -21.325 24.990 3.188 1.00 49.72 299 ASP A N 1
ATOM 2365 C CA . ASP A 1 299 ? -21.480 25.627 1.880 1.00 49.72 299 ASP A CA 1
ATOM 2366 C C . ASP A 1 299 ? -22.149 24.635 0.905 1.00 49.72 299 ASP A C 1
ATOM 2368 O O . ASP A 1 299 ? -21.502 23.816 0.241 1.00 49.72 299 ASP A O 1
ATOM 2372 N N . GLU A 1 300 ? -23.479 24.707 0.840 1.00 57.75 300 GLU A N 1
ATOM 2373 C CA . GLU A 1 300 ? -24.260 24.367 -0.347 1.00 57.75 300 GLU A CA 1
ATOM 2374 C C . GLU A 1 300 ? -24.093 25.480 -1.406 1.00 57.75 300 GLU A C 1
ATOM 2376 O O . GLU A 1 300 ? -24.202 26.666 -1.105 1.00 57.75 300 GLU A O 1
ATOM 2381 N N . ASP A 1 301 ? -23.895 25.054 -2.659 1.00 54.81 301 ASP A N 1
ATOM 2382 C CA . ASP A 1 301 ? -23.956 25.814 -3.922 1.00 54.81 301 ASP A CA 1
ATOM 2383 C C . ASP A 1 301 ? -22.710 26.605 -4.396 1.00 54.81 301 ASP A C 1
ATOM 2385 O O . ASP A 1 301 ? -22.570 27.802 -4.144 1.00 54.81 301 ASP A O 1
ATOM 2389 N N . LEU A 1 302 ? -21.876 25.954 -5.238 1.00 43.78 302 LEU A N 1
ATOM 2390 C CA . LEU A 1 302 ? -21.574 26.322 -6.651 1.00 43.78 302 LEU A CA 1
ATOM 2391 C C . LEU A 1 302 ? -20.518 25.411 -7.313 1.00 43.78 302 LEU A C 1
ATOM 2393 O O . LEU A 1 302 ? -19.370 25.335 -6.824 1.00 43.78 302 LEU A O 1
#

InterPro domains:
  IPR021786 Pre-mRNA splicing factor component Cdc5p/Cef1, C-terminal [PF11831] (4-69)
  IPR047242 Pre-mRNA splicing factor component CDC5L/Cef1 [PTHR45885] (3-230)

pLDDT: mean 77.58, std 20.15, range [35.44, 98.5]

Foldseek 3Di:
DLVPDPDPVVSVVVVVVLVVLVVCVVPPDPPDDRDPDGPDDDDDDVVVVVVVVVVVVVVVVVVVVVDVDDQDDPVNDGDVVNVVVVVVVVVVVVVQWFAAVVVTDIDGVVPDDPVRVVRRVVVVVVVVVVVVVVVVVVVVVVVVVCCVVCVVVVVVVVVVVVVVVVVVVVVVVVVVVVVVVVVVVVVVVVVVVVVVVVVVVVVVVVVVVVVVVVVVVVVVVVVVVVVVVVVVVVVVVVVVVVVVPDDDDDPVVVVVVVVVVVVVVPVPPDDDDDDDDPDDDDPDDDDDDDPPPPDDDPDDDD